Protein AF-A0A2T6DU95-F1 (afdb_monomer_lite)

Foldseek 3Di:
DDDDPPPPPVVVCPVPDDPQPPVVPPDDDDDDDDPDDQALSNCVRVLNLVVSLVRLVVCLVVDDDPVSNLVSLLSNLSSLLSDPPQDPVSLVVSLVSLVVSCVVPVPDLSNLSSLLVNLVSQQPSDPDHNPVSSLVSLVVSCVVPLARPSNLLSVLVNLLCCLPPPPDDLVVNVVSLVVLVVCLVSNPDLVSNLSSLQSSLVSQCPRPPRGDLVSNLVSLVVSVVSPDPDPVVNLVSLCVSLVSCVVVLVLVRNLVSLVVSCVSPVPDLCNQVSVVSNVVSPDDDDRDPPNVVVDDPPPPDPDPDPPDDDDPDDPDDDDDDDDD

Secondary structure (DSSP, 8-state):
-PPPTTSSTTTSSTT-S----GGGG--------S-PPPPHHHHHHTT-HHHHHHHHHHHHHH---HHHHHHHHHHHHHHHHH-SS--HHHHHHHHHHHHHHHHH-TTSHHHHHHHHHHHHIIIIISSS--HHHHHHHHHHHHHH-TTSHHHHHHHHHHHHHHHH-TT--HHHHHHHHHHHHTTTTT--SHHHHHHHHHHHHHHHHTSTTT--HHHHHHHHHHHHHH---SHHHHHHHHHHHHHHHHHTT-HHHHHHHHHHHHHH-TT-TTHHHHHHHHHHTT---PPPTTGGGS-------PPPPP-PPPPPPPPPPPPPPPP-

Sequence (324 aa):
MTPSRNGLHALLLALQIVHVPILALAQNPAATPAPATPSGWDFASRILADEAIRDFQARARVEKDPAVLRELRLGEAVALINSQPKSEEKLDEAARKFDALIADNGKDDIAIAARYYKARIAQRHRYTPDEKEAARLYKELFADHPDHLFAQLGMVKYTMMRIHEPGIPAADRAARLAEAEELLPKITNRLPRRDLHAELGFAWLHASMGGNREKALAHFVEQNKLGIQRYSARADSLLRIANLAKELGKNDIAIAFYSRFIKEYPRDARNYTAVVLARECGAVIEAPVDAAGAGTPSTATPAAVPVQAPAPAIPPSPAAPSQP

Radius of gyration: 25.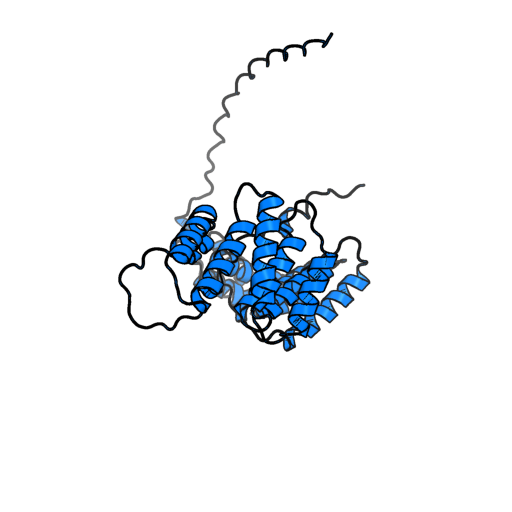18 Å; chains: 1; bounding box: 56×66×70 Å

Structure (mmCIF, N/CA/C/O backbone):
data_AF-A0A2T6DU95-F1
#
_entry.id   AF-A0A2T6DU95-F1
#
loop_
_atom_site.group_PDB
_atom_site.id
_atom_site.type_symbol
_atom_site.label_atom_id
_atom_site.label_alt_id
_atom_site.label_comp_id
_atom_site.label_asym_id
_atom_site.label_entity_id
_atom_site.label_seq_id
_atom_site.pdbx_PDB_ins_code
_atom_site.Cartn_x
_atom_site.Cartn_y
_atom_site.Cartn_z
_atom_site.occupancy
_atom_site.B_iso_or_equiv
_atom_site.auth_seq_id
_atom_site.auth_comp_id
_atom_site.auth_asym_id
_atom_site.auth_atom_id
_atom_site.pdbx_PDB_model_num
ATOM 1 N N . MET A 1 1 ? -22.790 29.674 1.548 1.00 31.48 1 MET A N 1
ATOM 2 C CA . MET A 1 1 ? -21.725 29.192 2.453 1.00 31.48 1 MET A CA 1
ATOM 3 C C . MET A 1 1 ? -20.946 28.105 1.734 1.00 31.48 1 MET A C 1
ATOM 5 O O . MET A 1 1 ? -21.442 27.000 1.572 1.00 31.48 1 MET A O 1
ATOM 9 N N . THR A 1 2 ? -19.786 28.459 1.193 1.00 23.30 2 THR A N 1
ATOM 10 C CA . THR A 1 2 ? -18.884 27.581 0.438 1.00 23.30 2 THR A CA 1
ATOM 11 C C . THR A 1 2 ? -18.015 26.770 1.407 1.00 23.30 2 THR A C 1
ATOM 13 O O . THR A 1 2 ? -17.387 27.373 2.279 1.00 23.30 2 THR A O 1
ATOM 16 N N . PRO A 1 3 ? -17.943 25.431 1.298 1.00 24.69 3 PRO A N 1
ATOM 17 C CA . PRO A 1 3 ? -17.034 24.653 2.124 1.00 24.69 3 PRO A CA 1
ATOM 18 C C . PRO A 1 3 ? -15.588 24.800 1.632 1.00 24.69 3 PRO A C 1
ATOM 20 O O . PRO A 1 3 ? -15.295 24.742 0.437 1.00 24.69 3 PRO A O 1
ATOM 23 N N . SER A 1 4 ? -14.695 25.016 2.598 1.00 22.83 4 SER A N 1
ATOM 24 C CA . SER A 1 4 ? -13.252 25.200 2.442 1.00 22.83 4 SER A CA 1
ATOM 25 C C . SER A 1 4 ? -12.568 23.985 1.803 1.00 22.83 4 SER A C 1
ATOM 27 O O . SER A 1 4 ? -12.783 22.837 2.190 1.00 22.83 4 SER A O 1
ATOM 29 N N . ARG A 1 5 ? -11.691 24.270 0.836 1.00 26.11 5 ARG A N 1
ATOM 30 C CA . ARG A 1 5 ? -11.001 23.335 -0.068 1.00 26.11 5 ARG A CA 1
ATOM 31 C C . ARG A 1 5 ? -9.754 22.668 0.553 1.00 26.11 5 ARG A C 1
ATOM 33 O O . ARG A 1 5 ? -9.031 21.967 -0.145 1.00 26.11 5 ARG A O 1
ATOM 40 N N . ASN A 1 6 ? -9.517 22.836 1.859 1.00 25.78 6 ASN A N 1
ATOM 41 C CA . ASN A 1 6 ? -8.231 22.506 2.501 1.00 25.78 6 ASN A CA 1
ATOM 42 C C . ASN A 1 6 ? -8.207 21.213 3.348 1.00 25.78 6 ASN A C 1
ATOM 44 O O . ASN A 1 6 ? -7.185 20.908 3.953 1.00 25.78 6 ASN A O 1
ATOM 48 N N . GLY A 1 7 ? -9.279 20.411 3.367 1.00 23.59 7 GLY A N 1
ATOM 49 C CA . GLY A 1 7 ? -9.331 19.151 4.138 1.00 23.59 7 GLY A CA 1
ATOM 50 C C . GLY A 1 7 ? -8.904 17.876 3.389 1.00 23.59 7 GLY A C 1
ATOM 51 O O . GLY A 1 7 ? -8.610 16.868 4.022 1.00 23.59 7 GLY A O 1
ATOM 52 N N . LEU A 1 8 ? -8.849 17.899 2.051 1.00 25.64 8 LEU A N 1
ATOM 53 C CA . LEU A 1 8 ? -8.646 16.698 1.217 1.00 25.64 8 LEU A CA 1
ATOM 54 C C . LEU A 1 8 ? -7.199 16.482 0.743 1.00 25.64 8 LEU A C 1
ATOM 56 O O . LEU A 1 8 ? -6.849 15.379 0.334 1.00 25.64 8 LEU A O 1
ATOM 60 N N . HIS A 1 9 ? -6.329 17.489 0.859 1.00 25.08 9 HIS A N 1
ATOM 61 C CA . HIS A 1 9 ? -4.917 17.361 0.475 1.00 25.08 9 HIS A CA 1
ATOM 62 C C . HIS A 1 9 ? -4.037 16.715 1.561 1.00 25.08 9 HIS A C 1
ATOM 64 O O . HIS A 1 9 ? -3.012 16.120 1.238 1.00 25.08 9 HIS A O 1
ATOM 70 N N . ALA A 1 10 ? -4.445 16.759 2.835 1.00 24.73 10 ALA A N 1
ATOM 71 C CA . ALA A 1 10 ? -3.655 16.202 3.938 1.00 24.73 10 ALA A CA 1
ATOM 72 C C . ALA A 1 10 ? -3.821 14.678 4.110 1.00 24.73 10 ALA A C 1
ATOM 74 O O . ALA A 1 10 ? -2.917 14.014 4.613 1.00 24.73 10 ALA A O 1
ATOM 75 N N . LEU A 1 11 ? -4.934 14.099 3.644 1.00 26.64 11 LEU A N 1
ATOM 76 C CA . LEU A 1 11 ? -5.181 12.654 3.743 1.00 26.64 11 LEU A CA 1
ATOM 77 C C . LEU A 1 11 ? -4.540 11.857 2.591 1.00 26.64 11 LEU A C 1
ATOM 79 O O . LEU A 1 11 ? -4.244 10.676 2.751 1.00 26.64 11 LEU A O 1
ATOM 83 N N . LEU A 1 12 ? -4.246 12.507 1.457 1.00 28.47 12 LEU A N 1
ATOM 84 C CA . LEU A 1 12 ? -3.615 11.868 0.296 1.00 28.47 12 LEU A CA 1
ATOM 85 C C . LEU A 1 12 ? -2.088 11.731 0.405 1.00 28.47 12 LEU A C 1
ATOM 87 O O . LEU A 1 12 ? -1.508 10.961 -0.359 1.00 28.47 12 LEU A O 1
ATOM 91 N N . LEU A 1 13 ? -1.432 12.428 1.343 1.00 26.22 13 LEU A N 1
ATOM 92 C CA . LEU A 1 13 ? 0.021 12.337 1.565 1.00 26.22 13 LEU A CA 1
ATOM 93 C C . LEU A 1 13 ? 0.438 11.177 2.490 1.00 26.22 13 LEU A C 1
ATOM 95 O O . LEU A 1 13 ? 1.583 10.728 2.435 1.00 26.22 13 LEU A O 1
ATOM 99 N N . ALA A 1 14 ? -0.476 10.631 3.298 1.00 26.75 14 ALA A N 1
ATOM 100 C CA . ALA A 1 14 ? -0.144 9.631 4.320 1.00 26.75 14 ALA A CA 1
ATOM 101 C C . ALA A 1 14 ? 0.145 8.213 3.772 1.00 26.75 14 ALA A C 1
ATOM 103 O O . ALA A 1 14 ? 0.633 7.358 4.510 1.00 26.75 14 ALA A O 1
ATOM 104 N N . LEU A 1 15 ? -0.067 7.970 2.472 1.00 32.75 15 LEU A N 1
ATOM 105 C CA . LEU A 1 15 ? 0.243 6.698 1.798 1.00 32.75 15 LEU A CA 1
ATOM 106 C C . LEU A 1 15 ? 1.388 6.804 0.769 1.00 32.75 15 LEU A C 1
ATOM 108 O O . LEU A 1 15 ? 1.560 5.927 -0.083 1.00 32.75 15 LEU A O 1
ATOM 112 N N . GLN A 1 16 ? 2.161 7.898 0.797 1.00 45.81 16 GLN A N 1
ATOM 113 C CA . GLN A 1 16 ? 2.979 8.293 -0.356 1.00 45.81 16 GLN A CA 1
ATOM 114 C C . GLN A 1 16 ? 4.466 7.967 -0.322 1.00 45.81 16 GLN A C 1
ATOM 116 O O . GLN A 1 16 ? 5.110 8.122 -1.361 1.00 45.81 16 GLN A O 1
ATOM 121 N N . ILE A 1 17 ? 5.031 7.493 0.783 1.00 39.28 17 ILE A N 1
ATOM 122 C CA . ILE A 1 17 ? 6.490 7.401 0.892 1.00 39.28 17 ILE A CA 1
ATOM 123 C C . ILE A 1 17 ? 6.869 5.990 1.312 1.00 39.28 17 ILE A C 1
ATOM 125 O O . ILE A 1 17 ? 6.386 5.500 2.326 1.00 39.28 17 ILE A O 1
ATOM 129 N N . VAL A 1 18 ? 7.768 5.393 0.529 1.00 40.44 18 VAL A N 1
ATOM 130 C CA . VAL A 1 18 ? 8.410 4.073 0.637 1.00 40.44 18 VAL A CA 1
ATOM 131 C C . VAL A 1 18 ? 7.605 2.891 0.081 1.00 40.44 18 VAL A C 1
ATOM 133 O O . VAL A 1 18 ? 7.026 2.091 0.808 1.00 40.44 18 VAL A O 1
ATOM 136 N N . HIS A 1 19 ? 7.656 2.723 -1.242 1.00 44.38 19 HIS A N 1
ATOM 137 C CA . HIS A 1 19 ? 7.850 1.373 -1.771 1.00 44.38 19 HIS A CA 1
ATOM 138 C C . HIS A 1 19 ? 9.347 1.076 -1.618 1.00 44.38 19 HIS A C 1
ATOM 140 O O . HIS A 1 19 ? 10.136 1.493 -2.459 1.00 44.38 19 HIS A O 1
ATOM 146 N N . VAL A 1 20 ? 9.746 0.422 -0.521 1.00 42.19 20 VAL A N 1
ATOM 147 C CA . VAL A 1 20 ? 11.034 -0.293 -0.506 1.00 42.19 20 VAL A CA 1
ATOM 148 C C . VAL A 1 20 ? 10.952 -1.281 -1.675 1.00 42.19 20 VAL A C 1
ATOM 150 O O . VAL A 1 20 ? 9.877 -1.861 -1.853 1.00 42.19 20 VAL A O 1
ATOM 153 N N . PRO A 1 21 ? 11.997 -1.473 -2.494 1.00 43.41 21 PRO A N 1
ATOM 154 C CA . PRO A 1 21 ? 11.996 -2.533 -3.494 1.00 43.41 21 PRO A CA 1
ATOM 155 C C . PRO A 1 21 ? 11.710 -3.873 -2.804 1.00 43.41 21 PRO A C 1
ATOM 157 O O . PRO A 1 21 ? 12.522 -4.394 -2.046 1.00 43.41 21 PRO A O 1
ATOM 160 N N . ILE A 1 22 ? 10.503 -4.402 -3.026 1.00 50.00 22 ILE A N 1
ATOM 161 C CA . ILE A 1 22 ? 9.987 -5.600 -2.345 1.00 50.00 22 ILE A CA 1
ATOM 162 C C . ILE A 1 22 ? 10.792 -6.855 -2.738 1.00 50.00 22 ILE A C 1
ATOM 164 O O . ILE A 1 22 ? 10.794 -7.833 -1.995 1.00 50.00 22 ILE A O 1
ATOM 168 N N . LEU A 1 23 ? 11.559 -6.795 -3.834 1.00 46.25 23 LEU A N 1
ATOM 169 C CA . LEU A 1 23 ? 12.485 -7.853 -4.252 1.00 46.25 23 LEU A CA 1
ATOM 170 C C . LEU A 1 23 ? 13.538 -8.214 -3.185 1.00 46.25 23 LEU A C 1
ATOM 172 O O . LEU A 1 23 ? 13.981 -9.356 -3.149 1.00 46.25 23 LEU A O 1
ATOM 176 N N . ALA A 1 24 ? 13.886 -7.306 -2.266 1.00 44.50 24 ALA A N 1
ATOM 177 C CA . ALA A 1 24 ? 14.900 -7.574 -1.241 1.00 44.50 24 ALA A CA 1
ATOM 178 C C . ALA A 1 24 ? 14.435 -8.504 -0.092 1.00 44.50 24 ALA A C 1
ATOM 180 O O . ALA A 1 24 ? 15.252 -8.914 0.727 1.00 44.50 24 ALA A O 1
ATOM 181 N N . LEU A 1 25 ? 13.141 -8.844 0.012 1.00 45.12 25 LEU A N 1
ATOM 182 C CA . LEU A 1 25 ? 12.577 -9.545 1.183 1.00 45.12 25 LEU A CA 1
ATOM 183 C C . LEU A 1 25 ? 12.370 -11.062 1.012 1.00 45.12 25 LEU A C 1
ATOM 185 O O . LEU A 1 25 ? 11.775 -11.688 1.886 1.00 45.12 25 LEU A O 1
ATOM 189 N N . ALA A 1 26 ? 12.863 -11.671 -0.070 1.00 46.47 26 ALA A N 1
ATOM 190 C CA . ALA A 1 26 ? 12.690 -13.105 -0.338 1.00 46.47 26 ALA A CA 1
ATOM 191 C C . ALA A 1 26 ? 13.876 -14.005 0.091 1.00 46.47 26 ALA A C 1
ATOM 193 O O . ALA A 1 26 ? 13.906 -15.177 -0.276 1.00 46.47 26 ALA A O 1
ATOM 194 N N . GLN A 1 27 ? 14.858 -13.502 0.853 1.00 44.66 27 GLN A N 1
ATOM 195 C CA . GLN A 1 27 ? 16.069 -14.267 1.193 1.00 44.66 27 GLN A CA 1
ATOM 196 C C . GLN A 1 27 ? 16.045 -14.899 2.602 1.00 44.66 27 GLN A C 1
ATOM 198 O O . GLN A 1 27 ? 15.625 -14.294 3.587 1.00 44.66 27 GLN A O 1
ATOM 203 N N . ASN A 1 28 ? 16.497 -16.155 2.649 1.00 38.97 28 ASN A N 1
ATOM 204 C CA . ASN A 1 28 ? 16.532 -17.101 3.770 1.00 38.97 28 ASN A CA 1
ATOM 205 C C . ASN A 1 28 ? 17.498 -16.639 4.895 1.00 38.97 28 ASN A C 1
ATOM 207 O O . ASN A 1 28 ? 18.597 -16.185 4.573 1.00 38.97 28 ASN A O 1
ATOM 211 N N . PRO A 1 29 ? 17.177 -16.773 6.201 1.00 50.62 29 PRO A N 1
ATOM 212 C CA . PRO A 1 29 ? 18.045 -16.295 7.274 1.00 50.62 29 PRO A CA 1
ATOM 213 C C . PRO A 1 29 ? 19.053 -17.374 7.701 1.00 50.62 29 PRO A C 1
ATOM 215 O O . PRO A 1 29 ? 18.770 -18.178 8.587 1.00 50.62 29 PRO A O 1
ATOM 218 N N . ALA A 1 30 ? 20.251 -17.391 7.112 1.00 45.81 30 ALA A N 1
ATOM 219 C CA . ALA A 1 30 ? 21.389 -18.110 7.688 1.00 45.81 30 ALA A CA 1
ATOM 220 C C . ALA A 1 30 ? 22.727 -17.445 7.318 1.00 45.81 30 ALA A C 1
ATOM 222 O O . ALA A 1 30 ? 22.989 -17.193 6.147 1.00 45.81 30 ALA A O 1
ATOM 223 N N . ALA A 1 31 ? 23.564 -17.242 8.345 1.00 45.31 31 ALA A N 1
ATOM 224 C CA . ALA A 1 31 ? 24.887 -16.601 8.374 1.00 45.31 31 ALA A CA 1
ATOM 225 C C . ALA A 1 31 ? 24.896 -15.062 8.295 1.00 45.31 31 ALA A C 1
ATOM 227 O O . ALA A 1 31 ? 24.404 -14.473 7.342 1.00 45.31 31 ALA A O 1
ATOM 228 N N . THR A 1 32 ? 25.500 -14.412 9.301 1.00 47.41 32 THR A N 1
ATOM 229 C CA . THR A 1 32 ? 25.814 -12.975 9.287 1.00 47.41 32 THR A CA 1
ATOM 230 C C . THR A 1 32 ? 26.949 -12.744 8.285 1.00 47.41 32 THR A C 1
ATOM 232 O O . THR A 1 32 ? 28.085 -13.127 8.579 1.00 47.41 32 THR A O 1
ATOM 235 N N . PRO A 1 33 ? 26.687 -12.165 7.103 1.00 53.56 33 PRO A N 1
ATOM 236 C CA . PRO A 1 33 ? 27.728 -11.919 6.118 1.00 53.56 33 PRO A CA 1
ATOM 237 C C . PRO A 1 33 ? 28.610 -10.755 6.590 1.00 53.56 33 PRO A C 1
ATOM 239 O O . PRO A 1 33 ? 28.166 -9.897 7.359 1.00 53.56 33 PRO A O 1
ATOM 242 N N . ALA A 1 34 ? 29.848 -10.687 6.092 1.00 52.91 34 ALA A N 1
ATOM 243 C CA . ALA A 1 34 ? 30.623 -9.443 6.100 1.00 52.91 34 ALA A CA 1
ATOM 244 C C . ALA A 1 34 ? 29.752 -8.290 5.554 1.00 52.91 34 ALA A C 1
ATOM 246 O O . ALA A 1 34 ? 28.873 -8.572 4.735 1.00 52.91 34 ALA A O 1
ATOM 247 N N . PRO A 1 35 ? 29.947 -7.022 5.976 1.00 52.50 35 PRO A N 1
ATOM 248 C CA . PRO A 1 35 ? 29.102 -5.924 5.515 1.00 52.50 35 PRO A CA 1
ATOM 249 C C . PRO A 1 35 ? 29.152 -5.866 3.989 1.00 52.50 35 PRO A C 1
ATOM 251 O O . PRO A 1 35 ? 30.160 -5.471 3.402 1.00 52.50 35 PRO A O 1
ATOM 254 N N . ALA A 1 36 ? 28.075 -6.329 3.356 1.00 71.88 36 ALA A N 1
ATOM 255 C CA . ALA A 1 36 ? 27.961 -6.345 1.915 1.00 71.88 36 ALA A CA 1
ATOM 256 C C . ALA A 1 36 ? 28.035 -4.898 1.429 1.00 71.88 36 ALA A C 1
ATOM 258 O O . ALA A 1 36 ? 27.425 -4.000 2.020 1.00 71.88 36 ALA A O 1
ATOM 259 N N . THR A 1 37 ? 28.808 -4.662 0.370 1.00 77.69 37 THR A N 1
ATOM 260 C CA . THR A 1 37 ? 28.777 -3.375 -0.320 1.00 77.69 37 THR A CA 1
ATOM 261 C C . THR A 1 37 ? 27.320 -3.060 -0.677 1.00 77.69 37 THR A C 1
ATOM 263 O O . THR A 1 37 ? 26.647 -3.946 -1.211 1.00 77.69 37 THR A O 1
ATOM 266 N N . PRO A 1 38 ? 26.812 -1.850 -0.369 1.00 85.19 38 PRO A N 1
ATOM 267 C CA . PRO A 1 38 ? 25.435 -1.494 -0.683 1.00 85.19 38 PRO A CA 1
ATOM 268 C C . PRO A 1 38 ? 25.144 -1.707 -2.168 1.00 85.19 38 PRO A C 1
ATOM 270 O O . PRO A 1 38 ? 25.898 -1.245 -3.021 1.00 85.19 38 PRO A O 1
ATOM 273 N N . SER A 1 39 ? 24.053 -2.401 -2.465 1.00 91.88 39 SER A N 1
ATOM 274 C CA . SER A 1 39 ? 23.574 -2.639 -3.824 1.00 91.88 39 SER A CA 1
ATOM 275 C C . SER A 1 39 ? 22.707 -1.481 -4.335 1.00 91.88 39 SER A C 1
ATOM 277 O O . SER A 1 39 ? 22.175 -0.686 -3.556 1.00 91.88 39 SER A O 1
ATOM 279 N N . GLY A 1 40 ? 22.465 -1.419 -5.647 1.00 91.44 40 GLY A N 1
ATOM 280 C CA . GLY A 1 40 ? 21.496 -0.499 -6.252 1.00 91.44 40 GLY A CA 1
ATOM 281 C C . GLY A 1 40 ? 20.107 -0.571 -5.607 1.00 91.44 40 GLY A C 1
ATOM 282 O O . GLY A 1 40 ? 19.450 0.456 -5.428 1.00 91.44 40 GLY A O 1
ATOM 283 N N . TRP A 1 41 ? 19.679 -1.756 -5.160 1.00 93.75 41 TRP A N 1
ATOM 284 C CA . TRP A 1 41 ? 18.428 -1.922 -4.418 1.00 93.75 41 TRP A CA 1
ATOM 285 C C . TRP A 1 41 ? 18.483 -1.320 -3.008 1.00 93.75 41 TRP A C 1
ATOM 287 O O . TRP A 1 41 ? 17.493 -0.732 -2.563 1.00 93.75 41 TRP A O 1
ATOM 297 N N . ASP A 1 42 ? 19.633 -1.380 -2.331 1.00 93.56 42 ASP A N 1
ATOM 298 C CA . ASP A 1 42 ? 19.830 -0.705 -1.044 1.00 93.56 42 ASP A CA 1
ATOM 299 C C . ASP A 1 42 ? 19.731 0.812 -1.204 1.00 93.56 42 ASP A C 1
ATOM 301 O O . ASP A 1 42 ? 19.024 1.466 -0.432 1.00 93.56 42 ASP A O 1
ATOM 305 N N . PHE A 1 43 ? 20.358 1.375 -2.239 1.00 94.25 43 PHE A N 1
ATOM 306 C CA . PHE A 1 43 ? 20.230 2.798 -2.560 1.00 94.25 43 PHE A CA 1
ATOM 307 C C . PHE A 1 43 ? 18.781 3.178 -2.889 1.00 94.25 43 PHE A C 1
ATOM 309 O O . PHE A 1 43 ? 18.235 4.115 -2.297 1.00 94.25 43 PHE A O 1
ATOM 316 N N . ALA A 1 44 ? 18.107 2.401 -3.741 1.00 92.38 44 ALA A N 1
ATOM 317 C CA . ALA A 1 44 ? 16.708 2.634 -4.093 1.00 92.38 44 ALA A CA 1
ATOM 318 C C . ALA A 1 44 ? 15.786 2.597 -2.859 1.00 92.38 44 ALA A C 1
ATOM 320 O O . ALA A 1 44 ? 14.902 3.444 -2.720 1.00 92.38 44 ALA A O 1
ATOM 321 N N . SER A 1 45 ? 16.021 1.675 -1.917 1.00 89.94 45 SER A N 1
ATOM 322 C CA . SER A 1 45 ? 15.243 1.574 -0.671 1.00 89.94 45 SER A CA 1
ATOM 323 C C . SER A 1 45 ? 15.351 2.808 0.229 1.00 89.94 45 SER A C 1
ATOM 325 O O . SER A 1 45 ? 14.422 3.111 0.981 1.00 89.94 45 SER A O 1
ATOM 327 N N . ARG A 1 46 ? 16.469 3.535 0.123 1.00 91.44 46 ARG A N 1
ATOM 328 C CA . ARG A 1 46 ? 16.782 4.753 0.881 1.00 91.44 46 ARG A CA 1
ATOM 329 C C . ARG A 1 46 ? 16.434 6.031 0.121 1.00 91.44 46 ARG A C 1
ATOM 331 O O . ARG A 1 46 ? 16.750 7.113 0.601 1.00 91.44 46 ARG A O 1
ATOM 338 N N . ILE A 1 47 ? 15.754 5.918 -1.026 1.00 92.00 47 ILE A N 1
ATOM 339 C CA . ILE A 1 47 ? 15.369 7.054 -1.880 1.00 92.00 47 ILE A CA 1
ATOM 340 C C . ILE A 1 47 ? 16.615 7.771 -2.455 1.00 92.00 47 ILE A C 1
ATOM 342 O O . ILE A 1 47 ? 16.597 8.964 -2.738 1.00 92.00 47 ILE A O 1
ATOM 346 N N . LEU A 1 48 ? 17.708 7.028 -2.658 1.00 94.69 48 LEU A N 1
ATOM 347 C CA . LEU A 1 48 ? 18.949 7.498 -3.281 1.00 94.69 48 LEU A CA 1
ATOM 348 C C . LEU A 1 48 ? 18.958 7.079 -4.757 1.00 94.69 48 LEU A C 1
ATOM 350 O O . LEU A 1 48 ? 19.620 6.122 -5.157 1.00 94.69 48 LEU A O 1
ATOM 354 N N . ALA A 1 49 ? 18.097 7.724 -5.548 1.00 95.62 49 ALA A N 1
ATOM 355 C CA . ALA A 1 49 ? 17.800 7.299 -6.916 1.00 95.62 49 ALA A CA 1
ATOM 356 C C . ALA A 1 49 ? 19.013 7.406 -7.853 1.00 95.62 49 ALA A C 1
ATOM 358 O O . ALA A 1 49 ? 19.238 6.500 -8.652 1.00 95.62 49 ALA A O 1
ATOM 359 N N . ASP A 1 50 ? 19.813 8.466 -7.740 1.00 96.81 50 ASP A N 1
ATOM 360 C CA . ASP A 1 50 ? 20.961 8.677 -8.626 1.00 96.81 50 ASP A CA 1
ATOM 361 C C . ASP A 1 50 ? 22.095 7.690 -8.314 1.00 96.81 50 ASP A C 1
ATOM 363 O O . ASP A 1 50 ? 22.726 7.159 -9.227 1.00 96.81 50 ASP A O 1
ATOM 367 N N . GLU A 1 51 ? 22.328 7.387 -7.034 1.00 97.31 51 GLU A N 1
ATOM 368 C CA . GLU A 1 51 ? 23.240 6.329 -6.587 1.00 97.31 51 GLU A CA 1
ATOM 369 C C . GLU A 1 51 ? 22.795 4.965 -7.115 1.00 97.31 51 GLU A C 1
ATOM 371 O O . GLU A 1 51 ? 23.616 4.218 -7.646 1.00 97.31 51 GLU A O 1
ATOM 376 N N . ALA A 1 52 ? 21.496 4.664 -7.020 1.00 96.44 52 ALA A N 1
ATOM 377 C CA . ALA A 1 52 ? 20.933 3.420 -7.525 1.00 96.44 52 ALA A CA 1
ATOM 378 C C . ALA A 1 52 ? 21.129 3.285 -9.043 1.00 96.44 52 ALA A C 1
ATOM 380 O O . ALA A 1 52 ? 21.612 2.253 -9.502 1.00 96.44 52 ALA A O 1
ATOM 381 N N . ILE A 1 53 ? 20.819 4.333 -9.821 1.00 97.81 53 ILE A N 1
ATOM 382 C CA . ILE A 1 53 ? 21.027 4.350 -11.280 1.00 97.81 53 ILE A CA 1
ATOM 383 C C . ILE A 1 53 ? 22.501 4.091 -11.609 1.00 97.81 53 ILE A C 1
ATOM 385 O O . ILE A 1 53 ? 22.795 3.224 -12.433 1.00 97.81 53 ILE A O 1
ATOM 389 N N . ARG A 1 54 ? 23.429 4.800 -10.948 1.00 98.12 54 ARG A N 1
ATOM 390 C CA . ARG A 1 54 ? 24.872 4.619 -11.171 1.00 98.12 54 ARG A CA 1
ATOM 391 C C . ARG A 1 54 ? 25.323 3.190 -10.870 1.00 98.12 54 ARG A C 1
ATOM 393 O O . ARG A 1 54 ? 26.071 2.633 -11.673 1.00 98.12 54 ARG A O 1
ATOM 400 N N . ASP A 1 55 ? 24.867 2.593 -9.767 1.00 97.50 55 ASP A N 1
ATOM 401 C CA . ASP A 1 55 ? 25.209 1.208 -9.409 1.00 97.50 55 ASP A CA 1
ATOM 402 C C . ASP A 1 55 ? 24.685 0.205 -10.444 1.00 97.50 55 ASP A C 1
ATOM 404 O O . ASP A 1 55 ? 25.461 -0.586 -10.988 1.00 97.50 55 ASP A O 1
ATOM 408 N N . PHE A 1 56 ? 23.393 0.280 -10.788 1.00 97.75 56 PHE A N 1
ATOM 409 C CA . PHE A 1 56 ? 22.786 -0.626 -11.766 1.00 97.75 56 PHE A CA 1
ATOM 410 C C . PHE A 1 56 ? 23.489 -0.545 -13.125 1.00 97.75 56 PHE A C 1
ATOM 412 O O . PHE A 1 56 ? 23.820 -1.576 -13.713 1.00 97.75 56 PHE A O 1
ATOM 419 N N . GLN A 1 57 ? 23.787 0.669 -13.598 1.00 98.06 57 GLN A N 1
ATOM 420 C CA . GLN A 1 57 ? 24.506 0.883 -14.853 1.00 98.06 57 GLN A CA 1
ATOM 421 C C . GLN A 1 57 ? 25.947 0.369 -14.802 1.00 98.06 57 GLN A C 1
ATOM 423 O O . GLN A 1 57 ? 26.412 -0.235 -15.769 1.00 98.06 57 GLN A O 1
ATOM 428 N N . ALA A 1 58 ? 26.670 0.598 -13.702 1.00 97.62 58 ALA A N 1
ATOM 429 C CA . ALA A 1 58 ? 28.044 0.128 -13.549 1.00 97.62 58 ALA A CA 1
ATOM 430 C C . ALA A 1 58 ? 28.114 -1.405 -13.567 1.00 97.62 58 ALA A C 1
ATOM 432 O O . ALA A 1 58 ? 28.912 -1.976 -14.314 1.00 97.62 58 ALA A O 1
ATOM 433 N N . ARG A 1 59 ? 27.229 -2.074 -12.820 1.00 97.12 59 ARG A N 1
ATOM 434 C CA . ARG A 1 59 ? 27.141 -3.540 -12.786 1.00 97.12 59 ARG A CA 1
ATOM 435 C C . ARG A 1 59 ? 26.727 -4.119 -14.137 1.00 97.12 59 ARG A C 1
ATOM 437 O O . ARG A 1 59 ? 27.344 -5.074 -14.598 1.00 97.12 59 ARG A O 1
ATOM 444 N N . ALA A 1 60 ? 25.771 -3.497 -14.827 1.00 97.25 60 ALA A N 1
ATOM 445 C CA . ALA A 1 60 ? 25.302 -3.972 -16.129 1.00 97.25 60 ALA A CA 1
ATOM 446 C C . ALA A 1 60 ? 26.385 -3.947 -17.227 1.00 97.25 60 ALA A C 1
ATOM 448 O O . ALA A 1 60 ? 26.280 -4.687 -18.201 1.00 97.25 60 ALA A O 1
ATOM 449 N N . ARG A 1 61 ? 27.438 -3.125 -17.092 1.00 97.94 61 ARG A N 1
ATOM 450 C CA . ARG A 1 61 ? 28.564 -3.089 -18.051 1.00 97.94 61 ARG A CA 1
ATOM 451 C C . ARG A 1 61 ? 29.461 -4.323 -17.965 1.00 97.94 61 ARG A C 1
ATOM 453 O O . ARG A 1 61 ? 30.049 -4.724 -18.972 1.00 97.94 61 ARG A O 1
ATOM 460 N N . VAL A 1 62 ? 29.599 -4.893 -16.771 1.00 97.75 62 VAL A N 1
ATOM 461 C CA . VAL A 1 62 ? 30.501 -6.024 -16.510 1.00 97.75 62 VAL A CA 1
ATOM 462 C C . VAL A 1 62 ? 29.761 -7.355 -16.432 1.00 97.75 62 VAL A C 1
ATOM 464 O O . VAL A 1 62 ? 30.352 -8.382 -16.757 1.00 97.75 62 VAL A O 1
ATOM 467 N N . GLU A 1 63 ? 28.475 -7.332 -16.081 1.00 97.19 63 GLU A N 1
ATOM 468 C CA . GLU A 1 63 ? 27.624 -8.517 -16.001 1.00 97.19 63 GLU A CA 1
ATOM 469 C C . GLU A 1 63 ? 27.436 -9.188 -17.373 1.00 97.19 63 GLU A C 1
ATOM 471 O O . GLU A 1 63 ? 27.335 -8.522 -18.410 1.00 97.19 63 GLU A O 1
ATOM 476 N N . LYS A 1 64 ? 27.413 -10.524 -17.373 1.00 97.38 64 LYS A N 1
ATOM 477 C CA . LYS A 1 64 ? 27.244 -11.369 -18.564 1.00 97.38 64 LYS A CA 1
ATOM 478 C C . LYS A 1 64 ? 26.036 -12.288 -18.468 1.00 97.38 64 LYS A C 1
ATOM 480 O O . LYS A 1 64 ? 25.551 -12.707 -19.516 1.00 97.38 64 LYS A O 1
ATOM 485 N N . ASP A 1 65 ? 25.542 -12.574 -17.265 1.00 95.81 65 ASP A N 1
ATOM 486 C CA . ASP A 1 65 ? 24.331 -13.365 -17.082 1.00 95.81 65 ASP A CA 1
ATOM 487 C C . ASP A 1 65 ? 23.094 -12.574 -17.566 1.00 95.81 65 ASP A C 1
ATOM 489 O O . ASP A 1 65 ? 22.783 -11.510 -17.012 1.00 95.81 65 ASP A O 1
ATOM 493 N N . PRO A 1 66 ? 22.355 -13.068 -18.582 1.00 95.06 66 PRO A N 1
ATOM 494 C CA . PRO A 1 66 ? 21.144 -12.417 -19.071 1.00 95.06 66 PRO A CA 1
ATOM 495 C C . PRO A 1 66 ? 20.073 -12.205 -17.995 1.00 95.06 66 PRO A C 1
ATOM 497 O O . PRO A 1 66 ? 19.384 -11.184 -18.026 1.00 95.06 66 PRO A O 1
ATOM 500 N N . ALA A 1 67 ? 19.929 -13.128 -17.039 1.00 92.69 67 ALA A N 1
ATOM 501 C CA . ALA A 1 67 ? 18.932 -13.015 -15.977 1.00 92.69 67 ALA A CA 1
ATOM 502 C C . ALA A 1 67 ? 19.266 -11.853 -15.029 1.00 92.69 67 ALA A C 1
ATOM 504 O O . ALA A 1 67 ? 18.405 -11.020 -14.737 1.00 92.69 67 ALA A O 1
ATOM 505 N N . VAL A 1 68 ? 20.537 -11.732 -14.634 1.00 94.06 68 VAL A N 1
ATOM 506 C CA . VAL A 1 68 ? 21.008 -10.621 -13.794 1.00 94.06 68 VAL A CA 1
ATOM 507 C C . VAL A 1 68 ? 20.919 -9.298 -14.555 1.00 94.06 68 VAL A C 1
ATOM 509 O O . VAL A 1 68 ? 20.455 -8.300 -14.009 1.00 94.06 68 VAL A O 1
ATOM 512 N N . LEU A 1 69 ? 21.268 -9.268 -15.846 1.00 96.50 69 LEU A N 1
ATOM 513 C CA . LEU A 1 69 ? 21.112 -8.069 -16.678 1.00 96.50 69 LEU A CA 1
ATOM 514 C C . LEU A 1 69 ? 19.656 -7.586 -16.750 1.00 96.50 69 LEU A C 1
ATOM 516 O O . LEU A 1 69 ? 19.417 -6.376 -16.725 1.00 96.50 69 LEU A O 1
ATOM 520 N N . ARG A 1 70 ? 18.680 -8.500 -16.826 1.00 96.62 70 ARG A N 1
ATOM 521 C CA . ARG A 1 70 ? 17.249 -8.151 -16.775 1.00 96.62 70 ARG A CA 1
ATOM 522 C C . ARG A 1 70 ? 16.878 -7.520 -15.435 1.00 96.62 70 ARG A C 1
ATOM 524 O O . ARG A 1 70 ? 16.207 -6.488 -15.423 1.00 96.62 70 ARG A O 1
ATOM 531 N N . GLU A 1 71 ? 17.347 -8.084 -14.325 1.00 96.12 71 GLU A N 1
ATOM 532 C CA . GLU A 1 71 ? 17.102 -7.530 -12.989 1.00 96.12 71 GLU A CA 1
ATOM 533 C C . GLU A 1 71 ? 17.708 -6.125 -12.838 1.00 96.12 71 GLU A C 1
ATOM 535 O O . GLU A 1 71 ? 17.031 -5.200 -12.388 1.00 96.12 71 GLU A O 1
ATOM 540 N N . LEU A 1 72 ? 18.954 -5.929 -13.282 1.00 97.31 72 LEU A N 1
ATOM 541 C CA . LEU A 1 72 ? 19.629 -4.628 -13.241 1.00 97.31 72 LEU A CA 1
ATOM 542 C C . LEU A 1 72 ? 18.877 -3.574 -14.069 1.00 97.31 72 LEU A C 1
ATOM 544 O O . LEU A 1 72 ? 18.717 -2.440 -13.618 1.00 97.31 72 LEU A O 1
ATOM 548 N N . ARG A 1 73 ? 18.359 -3.943 -15.250 1.00 98.31 73 ARG A N 1
ATOM 549 C CA . ARG A 1 73 ? 17.526 -3.056 -16.087 1.00 98.31 73 ARG A CA 1
ATOM 550 C C . ARG A 1 73 ? 16.205 -2.693 -15.411 1.00 98.31 73 ARG A C 1
ATOM 552 O O . ARG A 1 73 ? 15.771 -1.546 -15.515 1.00 98.31 73 ARG A O 1
ATOM 559 N N . LEU A 1 74 ? 15.569 -3.643 -14.719 1.00 98.31 74 LEU A N 1
ATOM 560 C CA . LEU A 1 74 ? 14.372 -3.371 -13.920 1.00 98.31 74 LEU A CA 1
ATOM 561 C C . LEU A 1 74 ? 14.692 -2.376 -12.800 1.00 98.31 74 LEU A C 1
ATOM 563 O O . LEU A 1 74 ? 13.979 -1.385 -12.644 1.00 98.31 74 LEU A O 1
ATOM 567 N N . GLY A 1 75 ? 15.773 -2.616 -12.055 1.00 97.44 75 GLY A N 1
ATOM 568 C CA . GLY A 1 75 ? 16.240 -1.738 -10.983 1.00 97.44 75 GLY A CA 1
ATOM 569 C C . GLY A 1 75 ? 16.527 -0.319 -11.464 1.00 97.44 75 GLY A C 1
ATOM 570 O O . GLY A 1 75 ? 16.030 0.643 -10.875 1.00 97.44 75 GLY A O 1
ATOM 571 N N . GLU A 1 76 ? 17.243 -0.180 -12.580 1.00 98.44 76 GLU A N 1
ATOM 572 C CA . GLU A 1 76 ? 17.522 1.110 -13.215 1.00 98.44 76 GLU A CA 1
ATOM 573 C C . GLU A 1 76 ? 16.227 1.852 -13.581 1.00 98.44 76 GLU A C 1
ATOM 575 O O . GLU A 1 76 ? 16.064 3.022 -13.234 1.00 98.44 76 GLU A O 1
ATOM 580 N N . ALA A 1 77 ? 15.271 1.177 -14.227 1.00 98.50 77 ALA A N 1
ATOM 581 C CA . ALA A 1 77 ? 13.994 1.778 -14.611 1.00 98.50 77 ALA A CA 1
ATOM 582 C C . ALA A 1 77 ? 13.155 2.212 -13.393 1.00 98.50 77 ALA A C 1
ATOM 584 O O . ALA A 1 77 ? 12.553 3.289 -13.395 1.00 98.50 77 ALA A O 1
ATOM 585 N N . VAL A 1 78 ? 13.150 1.417 -12.318 1.00 98.00 78 VAL A N 1
ATOM 586 C CA . VAL A 1 78 ? 12.499 1.781 -11.048 1.00 98.00 78 VAL A CA 1
ATOM 587 C C . VAL A 1 78 ? 13.197 2.971 -10.382 1.00 98.00 78 VAL A C 1
ATOM 589 O O . VAL A 1 78 ? 12.529 3.831 -9.804 1.00 98.00 78 VAL A O 1
ATOM 592 N N . ALA A 1 79 ? 14.522 3.069 -10.456 1.00 97.56 79 ALA A N 1
ATOM 593 C CA . ALA A 1 79 ? 15.246 4.217 -9.926 1.00 97.56 79 ALA A CA 1
ATOM 594 C C . ALA A 1 79 ? 14.972 5.490 -10.752 1.00 97.56 79 ALA A C 1
ATOM 596 O O . ALA A 1 79 ? 14.710 6.546 -10.172 1.00 97.56 79 ALA A O 1
ATOM 597 N N . LEU A 1 80 ? 14.898 5.382 -12.085 1.00 98.00 80 LEU A N 1
ATOM 598 C CA . LEU A 1 80 ? 14.576 6.494 -12.990 1.00 98.00 80 LEU A CA 1
ATOM 599 C C . LEU A 1 80 ? 13.248 7.177 -12.640 1.00 98.00 80 LEU A C 1
ATOM 601 O O . LEU A 1 80 ? 13.222 8.402 -12.497 1.00 98.00 80 LEU A O 1
ATOM 605 N N . ILE A 1 81 ? 12.168 6.415 -12.409 1.00 97.69 81 ILE A N 1
ATOM 606 C CA . ILE A 1 81 ? 10.854 6.996 -12.060 1.00 97.69 81 ILE A CA 1
ATOM 607 C C . ILE A 1 81 ? 10.843 7.717 -10.700 1.00 97.69 81 ILE A C 1
ATOM 609 O O . ILE A 1 81 ? 9.935 8.508 -10.427 1.00 97.69 81 ILE A O 1
ATOM 613 N N . ASN A 1 82 ? 11.829 7.447 -9.840 1.00 95.81 82 ASN A N 1
ATOM 614 C CA . ASN A 1 82 ? 11.985 8.075 -8.527 1.00 95.81 82 ASN A CA 1
ATOM 615 C C . ASN A 1 82 ? 13.044 9.191 -8.508 1.00 95.81 82 ASN A C 1
ATOM 617 O O . ASN A 1 82 ? 13.136 9.904 -7.508 1.00 95.81 82 ASN A O 1
ATOM 621 N N . SER A 1 83 ? 13.814 9.360 -9.586 1.00 96.06 83 SER A N 1
ATOM 622 C CA . SER A 1 83 ? 14.890 10.350 -9.657 1.00 96.06 83 SER A CA 1
ATOM 623 C C . SER A 1 83 ? 14.379 11.795 -9.627 1.00 96.06 83 SER A C 1
ATOM 625 O O . SER A 1 83 ? 13.238 12.091 -10.000 1.00 96.06 83 SER A O 1
ATOM 627 N N . GLN A 1 84 ? 15.242 12.701 -9.162 1.00 93.25 84 GLN A N 1
ATOM 628 C CA . GLN A 1 84 ? 14.995 14.141 -9.120 1.00 93.25 84 GLN A CA 1
ATOM 629 C C . GLN A 1 84 ? 16.081 14.878 -9.929 1.00 93.25 84 GLN A C 1
ATOM 631 O O . GLN A 1 84 ? 17.220 14.424 -9.950 1.00 93.25 84 GLN A O 1
ATOM 636 N N . PRO A 1 85 ? 15.758 15.981 -10.624 1.00 94.75 85 PRO A N 1
ATOM 637 C CA . PRO A 1 85 ? 14.403 16.456 -10.884 1.00 94.75 85 PRO A CA 1
ATOM 638 C C . PRO A 1 85 ? 13.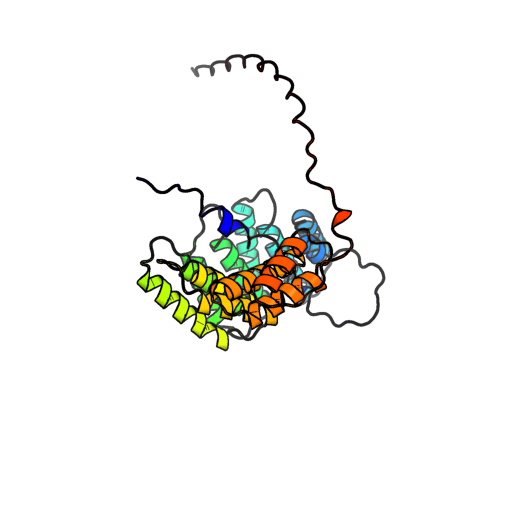630 15.455 -11.755 1.00 94.75 85 PRO A C 1
ATOM 640 O O . PRO A 1 85 ? 14.216 14.755 -12.592 1.00 94.75 85 PRO A O 1
ATOM 643 N N . LYS A 1 86 ? 12.313 15.380 -11.537 1.00 93.19 86 LYS A N 1
ATOM 644 C CA . LYS A 1 86 ? 11.410 14.638 -12.423 1.00 93.19 86 LYS A CA 1
ATOM 645 C C . LYS A 1 86 ? 11.343 15.336 -13.782 1.00 93.19 86 LYS A C 1
ATOM 647 O O . LYS A 1 86 ? 11.090 16.536 -13.832 1.00 93.19 86 LYS A O 1
ATOM 652 N N . SER A 1 87 ? 11.506 14.578 -14.862 1.00 96.50 87 SER A N 1
ATOM 653 C CA . SER A 1 87 ? 11.274 15.039 -16.235 1.00 96.50 87 SER A CA 1
ATOM 654 C C . SER A 1 87 ? 10.508 13.986 -17.031 1.00 96.50 87 SER A C 1
ATOM 656 O O . SER A 1 87 ? 10.642 12.789 -16.770 1.00 96.50 87 SER A O 1
ATOM 658 N N . GLU A 1 88 ? 9.713 14.425 -18.008 1.00 97.31 88 GLU A N 1
ATOM 659 C CA . GLU A 1 88 ? 8.963 13.522 -18.891 1.00 97.31 88 GLU A CA 1
ATOM 660 C C . GLU A 1 88 ? 9.903 12.602 -19.691 1.00 97.31 88 GLU A C 1
ATOM 662 O O . GLU A 1 88 ? 9.622 11.418 -19.840 1.00 97.31 88 GLU A O 1
ATOM 667 N N . GLU A 1 89 ? 11.084 13.093 -20.074 1.00 97.88 89 GLU A N 1
ATOM 668 C CA . GLU A 1 89 ? 12.119 12.325 -20.783 1.00 97.88 89 GLU A CA 1
ATOM 669 C C . GLU A 1 89 ? 12.602 11.104 -19.983 1.00 97.88 89 GLU A C 1
ATOM 671 O O . GLU A 1 89 ? 12.697 10.001 -20.526 1.00 97.88 89 GLU A O 1
ATOM 676 N N . LYS A 1 90 ? 12.864 11.274 -18.678 1.00 97.19 90 LYS A N 1
ATOM 677 C CA . LYS A 1 90 ? 13.268 10.175 -17.784 1.00 97.19 90 LYS A CA 1
ATOM 678 C C . LYS A 1 90 ? 12.139 9.164 -17.585 1.00 97.19 90 LYS A C 1
ATOM 680 O O . LYS A 1 90 ? 12.392 7.966 -17.460 1.00 97.19 90 LYS A O 1
ATOM 685 N N . LEU A 1 91 ? 10.890 9.632 -17.550 1.00 98.12 91 LEU A N 1
ATOM 686 C CA . LEU A 1 91 ? 9.719 8.760 -17.447 1.00 98.12 91 LEU A CA 1
ATOM 687 C C . LEU A 1 91 ? 9.491 7.971 -18.739 1.00 98.12 91 LEU A C 1
ATOM 689 O O . LEU A 1 91 ? 9.177 6.783 -18.669 1.00 98.12 91 LEU A O 1
ATOM 693 N N . ASP A 1 92 ? 9.708 8.589 -19.899 1.00 98.31 92 ASP A N 1
ATOM 694 C CA . ASP A 1 92 ? 9.677 7.912 -21.195 1.00 98.31 92 ASP A CA 1
ATOM 695 C C . ASP A 1 92 ? 10.799 6.882 -21.317 1.0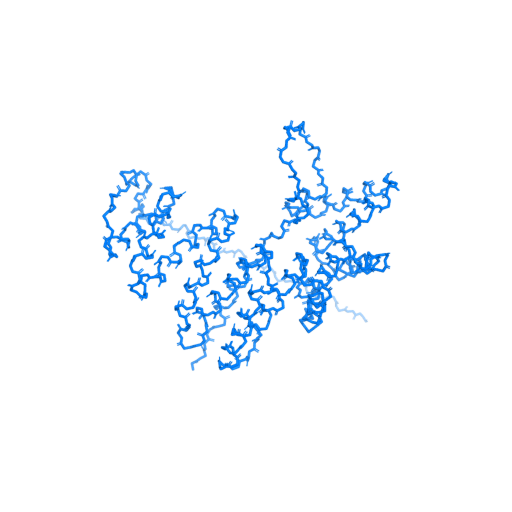0 98.31 92 ASP A C 1
ATOM 697 O O . ASP A 1 92 ? 10.582 5.783 -21.827 1.00 98.31 92 ASP A O 1
ATOM 701 N N . GLU A 1 93 ? 11.996 7.199 -20.821 1.00 98.44 93 GLU A N 1
ATOM 702 C CA . GLU A 1 93 ? 13.100 6.245 -20.764 1.00 98.44 93 GLU A CA 1
ATOM 703 C C . GLU A 1 93 ? 12.763 5.038 -19.884 1.00 98.44 93 GLU A C 1
ATOM 705 O O . GLU A 1 93 ? 12.918 3.896 -20.324 1.00 98.44 93 GLU A O 1
ATOM 710 N N . ALA A 1 94 ? 12.249 5.267 -18.673 1.00 98.50 94 ALA A N 1
ATOM 711 C CA . ALA A 1 94 ? 11.818 4.187 -17.794 1.00 98.50 94 ALA A CA 1
ATOM 712 C C . ALA A 1 94 ? 10.708 3.338 -18.435 1.00 98.50 94 ALA A C 1
ATOM 714 O O . ALA A 1 94 ? 10.778 2.111 -18.395 1.00 98.50 94 ALA A O 1
ATOM 715 N N . ALA A 1 95 ? 9.720 3.970 -19.080 1.00 98.50 95 ALA A N 1
ATOM 716 C CA . ALA A 1 95 ? 8.650 3.273 -19.790 1.00 98.50 95 ALA A CA 1
ATOM 717 C C . ALA A 1 95 ? 9.193 2.383 -20.921 1.00 98.50 95 ALA A C 1
ATOM 719 O O . ALA A 1 95 ? 8.828 1.211 -20.988 1.00 98.50 95 ALA A O 1
ATOM 720 N N . ARG A 1 96 ? 10.129 2.885 -21.742 1.00 98.62 96 ARG A N 1
ATOM 721 C CA . ARG A 1 96 ? 10.796 2.083 -22.785 1.00 98.62 96 ARG A CA 1
ATOM 722 C C . ARG A 1 96 ? 11.558 0.892 -22.202 1.00 98.62 96 ARG A C 1
ATOM 724 O O . ARG A 1 96 ? 11.508 -0.196 -22.770 1.00 98.62 96 ARG A O 1
ATOM 731 N N . LYS A 1 97 ? 12.249 1.072 -21.071 1.00 98.56 97 LYS A N 1
ATOM 732 C CA . LYS A 1 97 ? 12.942 -0.030 -20.381 1.00 98.56 97 LYS A CA 1
ATOM 733 C C . LYS A 1 97 ? 11.951 -1.078 -19.865 1.00 98.56 97 LYS A C 1
ATOM 735 O O . LYS A 1 97 ? 12.196 -2.267 -20.049 1.00 98.56 97 LYS A O 1
ATOM 740 N N . PHE A 1 98 ? 10.822 -0.665 -19.283 1.00 98.56 98 PHE A N 1
ATOM 741 C CA . PHE A 1 98 ? 9.763 -1.596 -18.884 1.00 98.56 98 PHE A CA 1
ATOM 742 C C . PHE A 1 98 ? 9.180 -2.347 -20.086 1.00 98.56 98 PHE A C 1
ATOM 744 O O . PHE A 1 98 ? 9.041 -3.565 -20.018 1.00 98.56 98 PHE A O 1
ATOM 751 N N . ASP A 1 99 ? 8.918 -1.663 -21.200 1.00 98.56 99 ASP A N 1
ATOM 752 C CA . ASP A 1 99 ? 8.408 -2.292 -22.423 1.00 98.56 99 ASP A CA 1
ATOM 753 C C . ASP A 1 99 ? 9.382 -3.324 -22.998 1.00 98.56 99 ASP A C 1
ATOM 755 O O . ASP A 1 99 ? 8.963 -4.417 -23.376 1.00 98.56 99 ASP A O 1
ATOM 759 N N . ALA A 1 100 ? 10.685 -3.036 -22.984 1.00 98.19 100 ALA A N 1
ATOM 760 C CA . ALA A 1 100 ? 11.705 -3.996 -23.398 1.00 98.19 100 ALA A CA 1
ATOM 761 C C . ALA A 1 100 ? 11.737 -5.244 -22.495 1.00 98.19 100 ALA A C 1
ATOM 763 O O . ALA A 1 100 ? 11.844 -6.361 -22.996 1.00 98.19 100 ALA A O 1
ATOM 764 N N . LEU A 1 101 ? 11.603 -5.079 -21.172 1.00 97.75 101 LEU A N 1
ATOM 765 C CA . LEU A 1 101 ? 11.557 -6.205 -20.228 1.00 97.75 101 LEU A CA 1
ATOM 766 C C . LEU A 1 101 ? 10.331 -7.099 -20.449 1.00 97.75 101 LEU A C 1
ATOM 768 O O . LEU A 1 101 ? 10.457 -8.325 -20.370 1.00 97.75 101 LEU A O 1
ATOM 772 N N . ILE A 1 102 ? 9.182 -6.480 -20.743 1.00 98.12 102 ILE A N 1
ATOM 773 C CA . ILE A 1 102 ? 7.917 -7.158 -21.051 1.00 98.12 102 ILE A CA 1
ATOM 774 C C . ILE A 1 102 ? 8.008 -7.901 -22.389 1.00 98.12 102 ILE A C 1
ATOM 776 O O . ILE A 1 102 ? 7.550 -9.037 -22.479 1.00 98.12 102 ILE A O 1
ATOM 780 N N . ALA A 1 103 ? 8.599 -7.287 -23.417 1.00 97.62 103 ALA A N 1
ATOM 781 C CA . ALA A 1 103 ? 8.736 -7.895 -24.740 1.00 97.62 103 ALA A CA 1
ATOM 782 C C . ALA A 1 103 ? 9.692 -9.100 -24.747 1.00 97.62 103 ALA A C 1
ATOM 784 O O . ALA A 1 103 ? 9.440 -10.073 -25.451 1.00 97.62 103 ALA A O 1
ATOM 785 N N . ASP A 1 104 ? 10.765 -9.043 -23.957 1.00 94.56 104 ASP A N 1
ATOM 786 C CA . ASP A 1 104 ? 11.781 -10.098 -23.882 1.00 94.56 104 ASP A CA 1
ATOM 787 C C . ASP A 1 104 ? 11.252 -11.371 -23.187 1.00 94.56 104 ASP A C 1
ATOM 789 O O . ASP A 1 104 ? 11.484 -12.480 -23.662 1.00 94.56 104 ASP A O 1
ATOM 793 N N . ASN A 1 105 ? 10.461 -11.237 -22.112 1.00 91.56 105 ASN A N 1
ATOM 794 C CA . ASN A 1 105 ? 9.737 -12.367 -21.516 1.00 91.56 105 ASN A CA 1
ATOM 795 C C . ASN A 1 105 ? 8.532 -11.903 -20.688 1.00 91.56 105 ASN A C 1
ATOM 797 O O . ASN A 1 105 ? 8.647 -11.691 -19.488 1.00 91.56 105 ASN A O 1
ATOM 801 N N . GLY A 1 106 ? 7.354 -11.802 -21.302 1.00 86.56 106 GLY A N 1
ATOM 802 C CA . GLY A 1 106 ? 6.168 -11.201 -20.677 1.00 86.56 106 GLY A CA 1
ATOM 803 C C . GLY A 1 106 ? 5.550 -11.946 -19.485 1.00 86.56 106 GLY A C 1
ATOM 804 O O . GLY A 1 106 ? 4.557 -11.459 -18.945 1.00 86.56 106 GLY A O 1
ATOM 805 N N . LYS A 1 107 ? 6.073 -13.118 -19.097 1.00 91.94 107 LYS A N 1
ATOM 806 C CA . LYS A 1 107 ? 5.470 -13.987 -18.069 1.00 91.94 107 LYS A CA 1
ATOM 807 C C . LYS A 1 107 ? 6.317 -14.169 -16.812 1.00 91.94 107 LYS A C 1
ATOM 809 O O . LYS A 1 107 ? 5.811 -14.757 -15.860 1.00 91.94 107 LYS A O 1
ATOM 814 N N . ASP A 1 108 ? 7.572 -13.722 -16.808 1.00 95.06 108 ASP A N 1
ATOM 815 C CA . ASP A 1 108 ? 8.422 -13.822 -15.619 1.00 95.06 108 ASP A CA 1
ATOM 816 C C . ASP A 1 108 ? 8.138 -12.706 -14.599 1.00 95.06 108 ASP A C 1
ATOM 818 O O . ASP A 1 108 ? 7.500 -11.692 -14.902 1.00 95.06 108 ASP A O 1
ATOM 822 N N . ASP A 1 109 ? 8.625 -12.890 -13.370 1.00 96.25 109 ASP A N 1
ATOM 823 C CA . ASP A 1 109 ? 8.421 -11.946 -12.264 1.00 96.25 109 ASP A CA 1
ATOM 824 C C . ASP A 1 109 ? 8.912 -10.528 -12.609 1.00 96.25 109 ASP A C 1
ATOM 826 O O . ASP A 1 109 ? 8.315 -9.534 -12.185 1.00 96.25 109 ASP A O 1
ATOM 830 N N . ILE A 1 110 ? 9.975 -10.420 -13.418 1.00 97.25 110 ILE A N 1
ATOM 831 C CA . ILE A 1 110 ? 10.551 -9.147 -13.866 1.00 97.25 110 ILE A CA 1
ATOM 832 C C . ILE A 1 110 ? 9.586 -8.415 -14.800 1.00 97.25 110 ILE A C 1
ATOM 834 O O . ILE A 1 110 ? 9.336 -7.222 -14.608 1.00 97.25 110 ILE A O 1
ATOM 838 N N . ALA A 1 111 ? 9.009 -9.096 -15.788 1.00 97.88 111 ALA A N 1
ATOM 839 C CA . ALA A 1 111 ? 8.026 -8.497 -16.679 1.00 97.88 111 ALA A CA 1
ATOM 840 C C . ALA A 1 111 ? 6.725 -8.154 -15.951 1.00 97.88 111 ALA A C 1
ATOM 842 O O . ALA A 1 111 ? 6.158 -7.086 -16.189 1.00 97.88 111 ALA A O 1
ATOM 843 N N . ILE A 1 112 ? 6.271 -8.993 -15.018 1.00 98.38 112 ILE A N 1
ATOM 844 C CA . ILE A 1 112 ? 5.086 -8.700 -14.201 1.00 98.38 112 ILE A CA 1
ATOM 845 C C . ILE A 1 112 ? 5.331 -7.451 -13.331 1.00 98.38 112 ILE A C 1
ATOM 847 O O . ILE A 1 112 ? 4.470 -6.567 -13.254 1.00 98.38 112 ILE A O 1
ATOM 851 N N . ALA A 1 113 ? 6.522 -7.314 -12.735 1.00 97.88 113 ALA A N 1
ATOM 852 C CA . ALA A 1 113 ? 6.932 -6.101 -12.027 1.00 97.88 113 ALA A CA 1
ATOM 853 C C . ALA A 1 113 ? 6.980 -4.879 -12.961 1.00 97.88 113 ALA A C 1
ATOM 855 O O . ALA A 1 113 ? 6.460 -3.814 -12.618 1.00 97.88 113 ALA A O 1
ATOM 856 N N . ALA A 1 114 ? 7.549 -5.027 -14.160 1.00 98.44 114 ALA A N 1
ATOM 857 C CA . ALA A 1 114 ? 7.615 -3.968 -15.163 1.00 98.44 114 ALA A CA 1
ATOM 858 C C . ALA A 1 114 ? 6.215 -3.485 -15.586 1.00 98.44 114 ALA A C 1
ATOM 860 O O . ALA A 1 114 ? 5.983 -2.276 -15.643 1.00 98.44 114 ALA A O 1
ATOM 861 N N . ARG A 1 115 ? 5.245 -4.394 -15.782 1.00 98.69 115 ARG A N 1
ATOM 862 C CA . ARG A 1 115 ? 3.832 -4.045 -16.047 1.00 98.69 115 ARG A CA 1
ATOM 863 C C . ARG A 1 115 ? 3.236 -3.211 -14.911 1.00 98.69 115 ARG A C 1
ATOM 865 O O . ARG A 1 115 ? 2.592 -2.194 -15.170 1.00 98.69 115 ARG A O 1
ATOM 872 N N . TYR A 1 116 ? 3.489 -3.594 -13.656 1.00 98.62 116 TYR A N 1
ATOM 873 C CA . TYR A 1 116 ? 3.047 -2.824 -12.489 1.00 98.62 116 TYR A CA 1
ATOM 874 C C . TYR A 1 116 ? 3.657 -1.417 -12.464 1.00 98.62 116 TYR A C 1
ATOM 876 O O . TYR A 1 116 ? 2.932 -0.432 -12.314 1.00 98.62 116 TYR A O 1
ATOM 884 N N . TYR A 1 117 ? 4.974 -1.285 -12.643 1.00 98.56 117 TYR A N 1
ATOM 885 C CA . TYR A 1 117 ? 5.631 0.024 -12.617 1.00 98.56 117 TYR A CA 1
ATOM 886 C C . TYR A 1 117 ? 5.280 0.901 -13.827 1.00 98.56 117 TYR A C 1
ATOM 888 O O . TYR A 1 117 ? 5.165 2.118 -13.673 1.00 98.56 117 TYR A O 1
ATOM 896 N N . LYS A 1 118 ? 4.992 0.314 -14.993 1.00 98.44 118 LYS A N 1
ATOM 897 C CA . LYS A 1 118 ? 4.425 1.044 -16.134 1.00 98.44 118 LYS A CA 1
ATOM 898 C C . LYS A 1 118 ? 3.068 1.664 -15.782 1.00 98.44 118 LYS A C 1
ATOM 900 O O . LYS A 1 118 ? 2.864 2.855 -16.011 1.00 98.44 118 LYS A O 1
ATOM 905 N N . ALA A 1 119 ? 2.180 0.911 -15.128 1.00 98.50 119 ALA A N 1
ATOM 906 C CA . ALA A 1 119 ? 0.913 1.448 -14.625 1.00 98.50 119 ALA A CA 1
ATOM 907 C C . ALA A 1 119 ? 1.120 2.557 -13.574 1.00 98.50 119 ALA A C 1
ATOM 909 O O . ALA A 1 119 ? 0.383 3.546 -13.549 1.00 98.50 119 ALA A O 1
ATOM 910 N N . ARG A 1 120 ? 2.168 2.456 -12.741 1.00 98.00 120 ARG A N 1
ATOM 911 C CA . ARG A 1 120 ? 2.536 3.520 -11.792 1.00 98.00 120 ARG A CA 1
ATOM 912 C C . ARG A 1 120 ? 2.921 4.815 -12.494 1.00 98.00 120 ARG A C 1
ATOM 914 O O . ARG A 1 120 ? 2.527 5.873 -11.999 1.00 98.00 120 ARG A O 1
ATOM 921 N N . ILE A 1 121 ? 3.650 4.752 -13.613 1.00 98.06 121 ILE A N 1
ATOM 922 C CA . ILE A 1 121 ? 4.007 5.949 -14.388 1.00 98.06 121 ILE A CA 1
ATOM 923 C C . ILE A 1 121 ? 2.743 6.718 -14.773 1.00 98.06 121 ILE A C 1
ATOM 925 O O . ILE A 1 121 ? 2.631 7.890 -14.406 1.00 98.06 121 ILE A O 1
ATOM 929 N N . ALA A 1 122 ? 1.789 6.034 -15.418 1.00 97.81 122 ALA A N 1
ATOM 930 C CA . ALA A 1 122 ? 0.504 6.606 -15.819 1.00 97.81 122 ALA A CA 1
ATOM 931 C C . ALA A 1 122 ? -0.270 7.176 -14.616 1.00 97.81 122 ALA A C 1
ATOM 933 O O . ALA A 1 122 ? -0.775 8.291 -14.677 1.00 97.81 122 ALA A O 1
ATOM 934 N N . GLN A 1 123 ? -0.278 6.460 -13.486 1.00 97.00 123 GLN A N 1
ATOM 935 C CA . GLN A 1 123 ? -1.028 6.855 -12.292 1.00 97.00 123 GLN A CA 1
ATOM 936 C C . GLN A 1 123 ? -0.507 8.124 -11.598 1.00 97.00 123 GLN A C 1
ATOM 938 O O . GLN A 1 123 ? -1.304 8.865 -11.032 1.00 97.00 123 GLN A O 1
ATOM 943 N N . ARG A 1 124 ? 0.815 8.319 -11.475 1.00 95.38 124 ARG A N 1
ATOM 944 C CA . ARG A 1 124 ? 1.339 9.325 -10.518 1.00 95.38 124 ARG A CA 1
ATOM 945 C C . ARG A 1 124 ? 2.670 9.985 -10.847 1.00 95.38 124 ARG A C 1
ATOM 947 O O . ARG A 1 124 ? 3.090 10.859 -10.086 1.00 95.38 124 ARG A O 1
ATOM 954 N N . HIS A 1 125 ? 3.418 9.495 -11.833 1.00 93.38 125 HIS A N 1
ATOM 955 C CA . HIS A 1 125 ? 4.758 10.043 -12.073 1.00 93.38 125 HIS A CA 1
ATOM 956 C C . HIS A 1 125 ? 4.740 11.176 -13.094 1.00 93.38 125 HIS A C 1
ATOM 958 O O . HIS A 1 125 ? 5.506 12.120 -12.911 1.00 93.38 125 HIS A O 1
ATOM 964 N N . ARG A 1 126 ? 3.848 11.097 -14.090 1.00 94.19 126 ARG A N 1
ATOM 965 C CA . ARG A 1 126 ? 3.616 12.144 -15.093 1.00 94.19 126 ARG A CA 1
ATOM 966 C C . ARG A 1 126 ? 3.110 13.435 -14.452 1.00 94.19 126 ARG A C 1
ATOM 968 O O . ARG A 1 126 ? 2.424 13.387 -13.428 1.00 94.19 126 ARG A O 1
ATOM 975 N N . TYR A 1 127 ? 3.401 14.571 -15.085 1.00 94.19 127 TYR A N 1
ATOM 976 C CA . TYR A 1 127 ? 2.839 15.863 -14.676 1.00 94.19 127 TYR A CA 1
ATOM 977 C C . TYR A 1 127 ? 1.307 15.881 -14.784 1.00 94.19 127 TYR A C 1
ATOM 979 O O . TYR A 1 127 ? 0.619 16.398 -13.904 1.00 94.19 127 TYR A O 1
ATOM 987 N N . THR A 1 128 ? 0.777 15.252 -15.834 1.00 95.12 128 THR A N 1
ATOM 988 C CA . THR A 1 128 ? -0.654 14.995 -16.015 1.00 95.12 128 THR A CA 1
ATOM 989 C C . THR A 1 128 ? -0.894 13.488 -15.945 1.00 95.12 128 THR A C 1
ATOM 991 O O . THR A 1 128 ? -0.632 12.789 -16.923 1.00 95.12 128 THR A O 1
ATOM 994 N N . PRO A 1 129 ? -1.335 12.959 -14.790 1.00 94.50 129 PRO A N 1
ATOM 995 C CA . PRO A 1 129 ? -1.671 11.548 -14.657 1.00 94.50 129 PRO A CA 1
ATOM 996 C C . PRO A 1 129 ? -2.754 11.091 -15.640 1.00 94.50 129 PRO A C 1
ATOM 998 O O . PRO A 1 129 ? -3.756 11.778 -15.832 1.00 94.50 129 PRO A O 1
ATOM 1001 N N . ASP A 1 130 ? -2.578 9.893 -16.195 1.00 96.25 130 ASP A N 1
ATOM 1002 C CA . ASP A 1 130 ? -3.596 9.177 -16.966 1.00 96.25 130 ASP A CA 1
ATOM 1003 C C . ASP A 1 130 ? -4.166 8.038 -16.110 1.00 96.25 130 ASP A C 1
ATOM 1005 O O . ASP A 1 130 ? -3.715 6.888 -16.132 1.00 96.25 130 ASP A O 1
ATOM 1009 N N . GLU A 1 131 ? -5.156 8.383 -15.287 1.00 94.75 131 GLU A N 1
ATOM 1010 C CA . GLU A 1 131 ? -5.798 7.437 -14.371 1.00 94.75 131 GLU A CA 1
ATOM 1011 C C . GLU A 1 131 ? -6.585 6.345 -15.109 1.00 94.75 131 GLU A C 1
ATOM 1013 O O . GLU A 1 131 ? -6.695 5.223 -14.605 1.00 94.75 131 GLU A O 1
ATOM 1018 N N . LYS A 1 132 ? -7.100 6.640 -16.312 1.00 95.62 132 LYS A N 1
ATOM 1019 C CA . LYS A 1 132 ? -7.837 5.667 -17.131 1.00 95.62 132 LYS A CA 1
ATOM 1020 C C . LYS A 1 132 ? -6.897 4.583 -17.638 1.00 95.62 132 LYS A C 1
ATOM 1022 O O . LYS A 1 132 ? -7.205 3.398 -17.494 1.00 95.62 132 LYS A O 1
ATOM 1027 N N . GLU A 1 133 ? -5.744 4.979 -18.165 1.00 97.38 133 GLU A N 1
ATOM 1028 C CA . GLU A 1 133 ? -4.723 4.037 -18.610 1.00 97.38 133 GLU A CA 1
ATOM 1029 C C . GLU A 1 133 ? -4.162 3.225 -17.439 1.00 97.38 133 GLU A C 1
ATOM 1031 O O . GLU A 1 133 ? -4.081 1.998 -17.514 1.00 97.38 133 GLU A O 1
ATOM 1036 N N . ALA A 1 134 ? -3.864 3.869 -16.306 1.00 98.19 134 ALA A N 1
ATOM 1037 C CA . ALA A 1 134 ? -3.433 3.156 -15.106 1.00 98.19 134 ALA A CA 1
ATOM 1038 C C . ALA A 1 134 ? -4.465 2.106 -14.655 1.00 98.19 134 ALA A C 1
ATOM 1040 O O . ALA A 1 134 ? -4.099 0.976 -14.325 1.00 98.19 134 ALA A O 1
ATOM 1041 N N . ALA A 1 135 ? -5.758 2.453 -14.661 1.00 97.44 135 ALA A N 1
ATOM 1042 C CA . ALA A 1 135 ? -6.832 1.544 -14.268 1.00 97.44 135 ALA A CA 1
ATOM 1043 C C . ALA A 1 135 ? -6.915 0.328 -15.194 1.00 97.44 135 ALA A C 1
ATOM 1045 O O . ALA A 1 135 ? -7.039 -0.801 -14.712 1.00 97.44 135 ALA A O 1
ATOM 1046 N N . ARG A 1 136 ? -6.814 0.559 -16.509 1.00 98.19 136 ARG A N 1
ATOM 1047 C CA . ARG A 1 136 ? -6.782 -0.496 -17.525 1.00 98.19 136 ARG A CA 1
ATOM 1048 C C . ARG A 1 136 ? -5.601 -1.440 -17.291 1.00 98.19 136 ARG A C 1
ATOM 1050 O O . ARG A 1 136 ? -5.811 -2.641 -17.136 1.00 98.19 136 ARG A O 1
ATOM 1057 N N . LEU A 1 137 ? -4.390 -0.892 -17.160 1.00 98.50 137 LEU A N 1
ATOM 1058 C CA . LEU A 1 137 ? -3.161 -1.667 -16.969 1.00 98.50 137 LEU A CA 1
ATOM 1059 C C . LEU A 1 137 ? -3.183 -2.521 -15.692 1.00 98.50 137 LEU A C 1
ATOM 1061 O O . LEU A 1 137 ? -2.801 -3.689 -15.732 1.00 98.50 137 LEU A O 1
ATOM 1065 N N . TYR A 1 138 ? -3.651 -1.982 -14.560 1.00 98.62 138 TYR A N 1
ATOM 1066 C CA . TYR A 1 138 ? -3.764 -2.767 -13.324 1.00 98.62 138 TYR A CA 1
ATOM 1067 C C . TYR A 1 138 ? -4.789 -3.895 -13.429 1.00 98.62 138 TYR A C 1
ATOM 1069 O O . TYR A 1 138 ? -4.553 -4.987 -12.909 1.00 98.62 138 TYR A O 1
ATOM 1077 N N . LYS A 1 139 ? -5.925 -3.637 -14.087 1.00 98.06 139 LYS A N 1
ATOM 1078 C CA . LYS A 1 139 ? -6.978 -4.639 -14.266 1.00 98.06 139 LYS A CA 1
ATOM 1079 C C . LYS A 1 139 ? -6.499 -5.790 -15.149 1.00 98.06 139 LYS A C 1
ATOM 1081 O O . LYS A 1 139 ? -6.713 -6.943 -14.788 1.00 98.06 139 LYS A O 1
ATOM 1086 N N . GLU A 1 140 ? -5.822 -5.482 -16.253 1.00 98.25 140 GLU A N 1
ATOM 1087 C CA . GLU A 1 140 ? -5.213 -6.483 -17.138 1.00 98.25 140 GLU A CA 1
ATOM 1088 C C . GLU A 1 140 ? -4.138 -7.295 -16.415 1.00 98.25 140 GLU A C 1
ATOM 1090 O O . GLU A 1 140 ? -4.155 -8.520 -16.465 1.00 98.25 140 GLU A O 1
ATOM 1095 N N . LEU A 1 141 ? -3.250 -6.633 -15.665 1.00 98.50 141 LEU A N 1
ATOM 1096 C CA . LEU A 1 141 ? -2.199 -7.313 -14.910 1.00 98.50 141 LEU A CA 1
ATOM 1097 C C . LEU A 1 141 ? -2.763 -8.337 -13.912 1.00 98.50 141 LEU A C 1
ATOM 1099 O O . LEU A 1 141 ? -2.235 -9.441 -13.797 1.00 98.50 141 LEU A O 1
ATOM 1103 N N . PHE A 1 142 ? -3.830 -7.982 -13.193 1.00 98.50 142 PHE A N 1
ATOM 1104 C CA . PHE A 1 142 ? -4.492 -8.894 -12.259 1.00 98.50 142 PHE A CA 1
ATOM 1105 C C . PHE A 1 142 ? -5.274 -10.006 -12.953 1.00 98.50 142 PHE A C 1
ATOM 1107 O O . PHE A 1 142 ? -5.306 -11.118 -12.439 1.00 98.50 142 PHE A O 1
ATOM 1114 N N . ALA A 1 143 ? -5.898 -9.727 -14.099 1.00 98.25 143 ALA A N 1
ATOM 1115 C CA . ALA A 1 143 ? -6.589 -10.753 -14.873 1.00 98.25 143 ALA A CA 1
ATOM 1116 C C . ALA A 1 143 ? -5.616 -11.838 -15.364 1.00 98.25 143 ALA A C 1
ATOM 1118 O O . ALA A 1 143 ? -5.933 -13.021 -15.278 1.00 98.25 143 ALA A O 1
ATOM 1119 N N . ASP A 1 144 ? -4.426 -11.435 -15.812 1.00 98.19 144 ASP A N 1
ATOM 1120 C CA . ASP A 1 144 ? -3.420 -12.355 -16.348 1.00 98.19 144 ASP A CA 1
ATOM 1121 C C . ASP A 1 144 ? -2.656 -13.117 -15.251 1.00 98.19 144 ASP A C 1
ATOM 1123 O O . ASP A 1 144 ? -2.236 -14.255 -15.461 1.00 98.19 144 ASP A O 1
ATOM 1127 N N . HIS A 1 145 ? -2.449 -12.491 -14.085 1.00 98.12 145 HIS A N 1
ATOM 1128 C CA . HIS A 1 145 ? -1.591 -13.017 -13.016 1.00 98.12 145 HIS A CA 1
ATOM 1129 C C . HIS A 1 145 ? -2.207 -12.837 -11.611 1.00 98.12 145 HIS A C 1
ATOM 1131 O O . HIS A 1 145 ? -1.580 -12.217 -10.749 1.00 98.12 145 HIS A O 1
ATOM 1137 N N . PRO A 1 146 ? -3.410 -13.368 -11.327 1.00 98.00 146 PRO A N 1
ATOM 1138 C CA . PRO A 1 146 ? -4.164 -13.052 -10.105 1.00 98.00 146 PRO A CA 1
ATOM 1139 C C . PRO A 1 146 ? -3.436 -13.415 -8.800 1.00 98.00 146 PRO A C 1
ATOM 1141 O O . PRO A 1 146 ? -3.616 -12.745 -7.781 1.00 98.00 146 PRO A O 1
ATOM 1144 N N . ASP A 1 147 ? -2.569 -14.428 -8.825 1.00 97.19 147 ASP A N 1
ATOM 1145 C CA . ASP A 1 147 ? -1.821 -14.895 -7.650 1.00 97.19 147 ASP A CA 1
ATOM 1146 C C . ASP A 1 147 ? -0.493 -14.149 -7.427 1.00 97.19 147 ASP A C 1
ATOM 1148 O O . ASP A 1 147 ? 0.115 -14.248 -6.357 1.00 97.19 147 ASP A O 1
ATOM 1152 N N . HIS A 1 148 ? -0.043 -13.357 -8.406 1.00 97.88 148 HIS A N 1
ATOM 1153 C CA . HIS A 1 148 ? 1.253 -12.690 -8.344 1.00 97.88 148 HIS A CA 1
ATOM 1154 C C . HIS A 1 148 ? 1.206 -11.422 -7.477 1.00 97.88 148 HIS A C 1
ATOM 1156 O O . HIS A 1 148 ? 0.305 -10.588 -7.593 1.00 97.88 148 HIS A O 1
ATOM 1162 N N . LEU A 1 149 ? 2.238 -11.206 -6.656 1.00 97.00 149 LEU A N 1
ATOM 1163 C CA . LEU A 1 149 ? 2.316 -10.082 -5.717 1.00 97.00 149 LEU A CA 1
ATOM 1164 C C . LEU A 1 149 ? 2.073 -8.711 -6.375 1.00 97.00 149 LEU A C 1
ATOM 1166 O O . LEU A 1 149 ? 1.209 -7.958 -5.929 1.00 97.00 149 LEU A O 1
ATOM 1170 N N . PHE A 1 150 ? 2.817 -8.375 -7.435 1.00 97.94 150 PHE A N 1
ATOM 1171 C CA . PHE A 1 150 ? 2.661 -7.095 -8.147 1.00 97.94 150 PHE A CA 1
ATOM 1172 C C . PHE A 1 150 ? 1.289 -6.918 -8.804 1.00 97.94 150 PHE A C 1
ATOM 1174 O O . PHE A 1 150 ? 0.780 -5.799 -8.860 1.00 97.94 150 PHE A O 1
ATOM 1181 N N . ALA A 1 151 ? 0.662 -8.003 -9.249 1.00 98.56 151 ALA A N 1
ATOM 1182 C CA . ALA A 1 151 ? -0.673 -7.955 -9.818 1.00 98.56 151 ALA A CA 1
ATOM 1183 C C . ALA A 1 151 ? -1.720 -7.651 -8.740 1.00 98.56 151 ALA A C 1
ATOM 1185 O O . ALA A 1 151 ? -2.558 -6.764 -8.908 1.00 98.56 151 ALA A O 1
ATOM 1186 N N . GLN A 1 152 ? -1.604 -8.295 -7.577 1.00 98.56 152 GLN A N 1
ATOM 1187 C CA . GLN A 1 152 ? -2.448 -8.011 -6.420 1.00 98.56 152 GLN A CA 1
ATOM 1188 C C . GLN A 1 152 ? -2.225 -6.595 -5.868 1.00 98.56 152 GLN A C 1
ATOM 1190 O O . GLN A 1 152 ? -3.197 -5.906 -5.566 1.00 98.56 152 GLN A O 1
ATOM 1195 N N . LEU A 1 153 ? -0.978 -6.107 -5.798 1.00 98.31 153 LEU A N 1
ATOM 1196 C CA . LEU A 1 153 ? -0.682 -4.703 -5.470 1.00 98.31 153 LEU A CA 1
ATOM 1197 C C . LEU A 1 153 ? -1.327 -3.744 -6.478 1.00 98.31 153 LEU A C 1
ATOM 1199 O O . LEU A 1 153 ? -1.901 -2.729 -6.081 1.00 98.31 153 LEU A O 1
ATOM 1203 N N . GLY A 1 154 ? -1.268 -4.078 -7.769 1.00 98.31 154 GLY A N 1
ATOM 1204 C CA . GLY A 1 154 ? -1.942 -3.339 -8.832 1.00 98.31 154 GLY A CA 1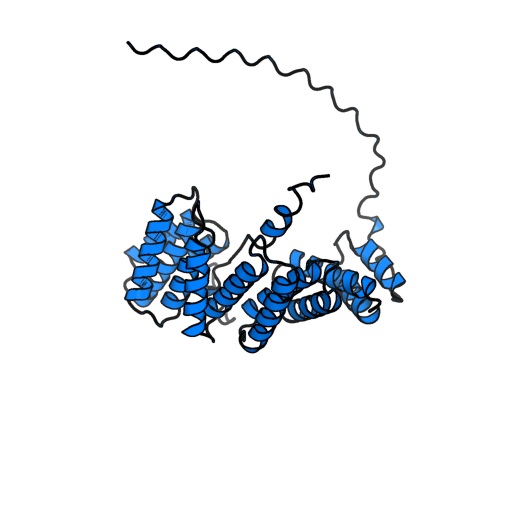
ATOM 1205 C C . GLY A 1 154 ? -3.451 -3.267 -8.619 1.00 98.31 154 GLY A C 1
ATOM 1206 O O . GLY A 1 154 ? -4.030 -2.185 -8.692 1.00 98.31 154 GLY A O 1
ATOM 1207 N N . MET A 1 155 ? -4.076 -4.383 -8.245 1.00 98.38 155 MET A N 1
ATOM 1208 C CA . MET A 1 155 ? -5.507 -4.429 -7.951 1.00 98.38 155 MET A CA 1
ATOM 1209 C C . MET A 1 155 ? -5.889 -3.552 -6.749 1.00 98.38 155 MET A C 1
ATOM 1211 O O . MET A 1 155 ? -6.895 -2.851 -6.803 1.00 98.38 155 MET A O 1
ATOM 1215 N N . VAL A 1 156 ? -5.052 -3.472 -5.707 1.00 98.06 156 VAL A N 1
ATOM 1216 C CA . VAL A 1 156 ? -5.262 -2.500 -4.615 1.00 98.06 156 VAL A CA 1
ATOM 1217 C C . VAL A 1 156 ? -5.235 -1.061 -5.142 1.00 98.06 156 VAL A C 1
ATOM 1219 O O . VAL A 1 156 ? -6.072 -0.246 -4.753 1.00 98.06 156 VAL A O 1
ATOM 1222 N N . LYS A 1 157 ? -4.309 -0.726 -6.053 1.00 98.06 157 LYS A N 1
ATOM 1223 C CA . LYS A 1 157 ? -4.244 0.618 -6.656 1.00 98.06 157 LYS A CA 1
ATOM 1224 C C . LYS A 1 157 ? -5.437 0.913 -7.560 1.00 98.06 157 LYS A C 1
ATOM 1226 O O . LYS A 1 157 ? -5.960 2.021 -7.484 1.00 98.06 157 LYS A O 1
ATOM 1231 N N . TYR A 1 158 ? -5.893 -0.060 -8.343 1.00 97.62 158 TYR A N 1
ATOM 1232 C CA . TYR A 1 158 ? -7.139 0.030 -9.105 1.00 97.62 158 TYR A CA 1
ATOM 1233 C C . TYR A 1 158 ? -8.331 0.350 -8.199 1.00 97.62 158 TYR A C 1
ATOM 1235 O O . TYR A 1 158 ? -9.050 1.323 -8.429 1.00 97.62 158 TYR A O 1
ATOM 1243 N N . THR A 1 159 ? -8.487 -0.418 -7.123 1.00 96.00 159 THR A N 1
ATOM 1244 C CA . THR A 1 159 ? -9.560 -0.238 -6.145 1.00 96.00 159 THR A CA 1
ATOM 1245 C C . THR A 1 159 ? -9.513 1.138 -5.489 1.00 96.00 159 THR A C 1
ATOM 1247 O O . THR A 1 159 ? -10.533 1.820 -5.431 1.00 96.00 159 THR A O 1
ATOM 1250 N N . MET A 1 160 ? -8.330 1.599 -5.077 1.00 94.88 160 MET A N 1
ATOM 1251 C CA . MET A 1 160 ? -8.139 2.935 -4.502 1.00 94.88 160 MET A CA 1
ATOM 1252 C C . MET A 1 160 ? -8.599 4.042 -5.467 1.00 94.88 160 MET A C 1
ATOM 1254 O O . MET A 1 160 ? -9.334 4.939 -5.061 1.00 94.88 160 MET A O 1
ATOM 1258 N N . MET A 1 161 ? -8.235 3.963 -6.752 1.00 94.12 161 MET A N 1
ATOM 1259 C CA . MET A 1 161 ? -8.677 4.947 -7.754 1.00 94.12 161 MET A CA 1
ATOM 1260 C C . MET A 1 161 ? -10.198 4.927 -7.934 1.00 94.12 161 MET A C 1
ATOM 1262 O O . MET A 1 161 ? -10.823 5.981 -7.967 1.00 94.12 161 MET A O 1
ATOM 1266 N N . ARG A 1 162 ? -10.823 3.742 -7.967 1.00 92.44 162 ARG A N 1
ATOM 1267 C CA . ARG A 1 162 ? -12.288 3.639 -8.067 1.00 92.44 162 ARG A CA 1
ATOM 1268 C C . ARG A 1 162 ? -13.005 4.173 -6.836 1.00 92.44 162 ARG A C 1
ATOM 1270 O O . ARG A 1 162 ? -14.039 4.819 -6.978 1.00 92.44 162 ARG A O 1
ATOM 1277 N N . ILE A 1 163 ? -12.494 3.908 -5.641 1.00 91.06 163 ILE A N 1
ATOM 1278 C CA . ILE A 1 163 ? -13.100 4.398 -4.401 1.00 91.06 163 ILE A CA 1
ATOM 1279 C C . ILE A 1 163 ? -13.001 5.924 -4.330 1.00 91.06 163 ILE A C 1
ATOM 1281 O O . ILE A 1 163 ? -13.959 6.582 -3.932 1.00 91.06 163 ILE A O 1
ATOM 1285 N N . HIS A 1 164 ? -11.865 6.501 -4.716 1.00 89.00 164 HIS A N 1
ATOM 1286 C CA . HIS A 1 164 ? -11.586 7.926 -4.534 1.00 89.00 164 HIS A CA 1
ATOM 1287 C C . HIS A 1 164 ? -11.851 8.797 -5.761 1.00 89.00 164 HIS A C 1
ATOM 1289 O O . HIS A 1 164 ? -11.575 9.994 -5.698 1.00 89.00 164 HIS A O 1
ATOM 1295 N N . GLU A 1 165 ? -12.424 8.249 -6.836 1.00 90.00 165 GLU A N 1
ATOM 1296 C CA . GLU A 1 165 ? -12.749 9.049 -8.015 1.00 90.00 165 GLU A CA 1
ATOM 1297 C C . GLU A 1 165 ? -13.675 10.237 -7.623 1.00 90.00 165 GLU A C 1
ATOM 1299 O O . GLU A 1 165 ? -14.661 10.072 -6.882 1.00 90.00 165 GLU A O 1
ATOM 1304 N N . PRO A 1 166 ? -13.320 11.473 -8.024 1.00 87.44 166 PRO A N 1
ATOM 1305 C CA . PRO A 1 166 ? -14.087 12.663 -7.674 1.00 87.44 166 PRO A CA 1
ATOM 1306 C C . PRO A 1 166 ? -15.502 12.649 -8.259 1.00 87.44 166 PRO A C 1
ATOM 1308 O O . PRO A 1 166 ? -15.738 12.144 -9.350 1.00 87.44 166 PRO A O 1
ATOM 1311 N N . GLY A 1 167 ? -16.453 13.266 -7.554 1.00 85.44 167 GLY A N 1
ATOM 1312 C CA . GLY A 1 167 ? -17.804 13.501 -8.084 1.00 85.44 167 GLY A CA 1
ATOM 1313 C C . GLY A 1 167 ? -18.747 12.293 -8.076 1.00 85.44 167 GLY A C 1
ATOM 1314 O O . GLY A 1 167 ? -19.895 12.436 -8.483 1.00 85.44 167 GLY A O 1
ATOM 1315 N N . ILE A 1 168 ? -18.315 11.133 -7.573 1.00 85.06 168 ILE A N 1
ATOM 1316 C CA . ILE A 1 168 ? -19.190 9.959 -7.443 1.00 85.06 168 ILE A CA 1
ATOM 1317 C C . ILE A 1 168 ? -20.276 10.211 -6.380 1.00 85.06 168 ILE A C 1
ATOM 1319 O O . ILE A 1 168 ? -19.924 10.565 -5.244 1.00 85.06 168 ILE A O 1
ATOM 1323 N N . PRO A 1 169 ? -21.565 9.968 -6.695 1.00 84.81 169 PRO A N 1
ATOM 1324 C CA . PRO A 1 169 ? -22.656 9.979 -5.723 1.00 84.81 169 PRO A CA 1
ATOM 1325 C C . PRO A 1 169 ? -22.405 9.072 -4.509 1.00 84.81 169 PRO A C 1
ATOM 1327 O O . PRO A 1 169 ? -21.757 8.030 -4.595 1.00 84.81 169 PRO A O 1
ATOM 1330 N N . ALA A 1 170 ? -22.963 9.432 -3.351 1.00 79.50 170 ALA A N 1
ATOM 1331 C CA . ALA A 1 170 ? -22.778 8.664 -2.116 1.00 79.50 170 ALA A CA 1
ATOM 1332 C C . ALA A 1 170 ? -23.232 7.194 -2.236 1.00 79.50 170 ALA A C 1
ATOM 1334 O O . ALA A 1 170 ? -22.543 6.300 -1.743 1.00 79.50 170 ALA A O 1
ATOM 1335 N N . ALA A 1 171 ? -24.358 6.944 -2.914 1.00 79.38 171 ALA A N 1
ATOM 1336 C CA . ALA A 1 171 ? -24.881 5.596 -3.140 1.00 79.38 171 ALA A CA 1
ATOM 1337 C C . ALA A 1 171 ? -23.906 4.737 -3.966 1.00 79.38 171 ALA A C 1
ATOM 1339 O O . ALA A 1 171 ? -23.563 3.623 -3.572 1.00 79.38 171 ALA A O 1
ATOM 1340 N N . ASP A 1 172 ? -23.366 5.302 -5.046 1.00 86.38 172 ASP A N 1
ATOM 1341 C CA . ASP A 1 172 ? -22.403 4.627 -5.919 1.00 86.38 172 ASP A CA 1
ATOM 1342 C C . ASP A 1 172 ? -21.076 4.348 -5.199 1.00 86.38 172 ASP A C 1
ATOM 1344 O O . ASP A 1 172 ? -20.413 3.344 -5.458 1.00 86.38 172 ASP A O 1
ATOM 1348 N N . ARG A 1 173 ? -20.687 5.203 -4.244 1.00 87.25 173 ARG A N 1
ATOM 1349 C CA . ARG A 1 173 ? -19.506 4.975 -3.400 1.00 87.25 173 ARG A CA 1
ATOM 1350 C C . ARG A 1 173 ? -19.675 3.745 -2.508 1.00 87.25 173 ARG A C 1
ATOM 1352 O O . ARG A 1 173 ? -18.736 2.963 -2.396 1.00 87.25 173 ARG A O 1
ATOM 1359 N N . ALA A 1 174 ? -20.846 3.552 -1.900 1.00 87.12 174 ALA A N 1
ATOM 1360 C CA . ALA A 1 174 ? -21.118 2.371 -1.079 1.00 87.12 174 ALA A CA 1
ATOM 1361 C C . ALA A 1 174 ? -21.096 1.078 -1.912 1.00 87.12 174 ALA A C 1
ATOM 1363 O O . ALA A 1 174 ? -20.509 0.088 -1.476 1.00 87.12 174 ALA A O 1
ATOM 1364 N N . ALA A 1 175 ? -21.656 1.105 -3.128 1.00 90.50 175 ALA A N 1
ATOM 1365 C CA . ALA A 1 175 ? -21.594 -0.022 -4.059 1.00 90.50 175 ALA A CA 1
ATOM 1366 C C . ALA A 1 175 ? -20.144 -0.368 -4.441 1.00 90.50 175 ALA A C 1
ATOM 1368 O O . ALA A 1 175 ? -19.733 -1.520 -4.332 1.00 90.50 175 ALA A O 1
ATOM 1369 N N . ARG A 1 176 ? -19.323 0.638 -4.775 1.00 93.06 176 ARG A N 1
ATOM 1370 C CA . ARG A 1 176 ? -17.893 0.438 -5.076 1.00 93.06 176 ARG A CA 1
ATOM 1371 C C . ARG A 1 176 ? -17.104 -0.130 -3.897 1.00 93.06 176 ARG A C 1
ATOM 1373 O O . ARG A 1 176 ? -16.167 -0.893 -4.111 1.00 93.06 176 ARG A O 1
ATOM 1380 N N . LEU A 1 177 ? -17.456 0.240 -2.666 1.00 94.81 177 LEU A N 1
ATOM 1381 C CA . LEU A 1 177 ? -16.834 -0.334 -1.472 1.00 94.81 177 LEU A CA 1
ATOM 1382 C C . LEU A 1 177 ? -17.227 -1.797 -1.268 1.00 94.81 177 LEU A C 1
ATOM 1384 O O . LEU A 1 177 ? -16.361 -2.600 -0.936 1.00 94.81 177 LEU A O 1
ATOM 1388 N N . ALA A 1 178 ? -18.487 -2.156 -1.516 1.00 93.62 178 ALA A N 1
ATOM 1389 C CA . ALA A 1 178 ? -18.922 -3.551 -1.482 1.00 93.62 178 ALA A CA 1
ATOM 1390 C C . ALA A 1 178 ? -18.217 -4.392 -2.567 1.00 93.62 178 ALA A C 1
ATOM 1392 O O . ALA A 1 178 ? -17.646 -5.432 -2.255 1.00 93.62 178 ALA A O 1
ATOM 1393 N N . GLU A 1 179 ? -18.137 -3.898 -3.809 1.00 95.00 179 GLU A N 1
ATOM 1394 C CA . GLU A 1 179 ? -17.362 -4.538 -4.890 1.00 95.00 179 GLU A CA 1
ATOM 1395 C C . GLU A 1 179 ? -15.883 -4.730 -4.503 1.00 95.00 179 GLU A C 1
ATOM 1397 O O . GLU A 1 179 ? -15.261 -5.744 -4.818 1.00 95.00 179 GLU A O 1
ATOM 1402 N N . ALA A 1 180 ? -15.298 -3.752 -3.809 1.00 96.69 180 ALA A N 1
ATOM 1403 C CA . ALA A 1 180 ? -13.923 -3.828 -3.333 1.00 96.69 180 ALA A CA 1
ATOM 1404 C C . ALA A 1 180 ? -13.734 -4.862 -2.209 1.00 96.69 180 ALA A C 1
ATOM 1406 O O . ALA A 1 180 ? -12.691 -5.516 -2.157 1.00 96.69 180 ALA A O 1
ATOM 1407 N N . GLU A 1 181 ? -14.725 -5.050 -1.332 1.00 97.81 181 GLU A N 1
ATOM 1408 C CA . GLU A 1 181 ? -14.722 -6.112 -0.316 1.00 97.81 181 GLU A CA 1
ATOM 1409 C C . GLU A 1 181 ? -14.720 -7.510 -0.959 1.00 97.81 181 GLU A C 1
ATOM 1411 O O . GLU A 1 181 ? -14.010 -8.398 -0.485 1.00 97.81 181 GLU A O 1
ATOM 1416 N N . GLU A 1 182 ? -15.420 -7.700 -2.082 1.00 97.25 182 GLU A N 1
ATOM 1417 C CA . GLU A 1 182 ? -15.438 -8.967 -2.836 1.00 97.25 182 GLU A CA 1
ATOM 1418 C C . GLU A 1 182 ? -14.070 -9.357 -3.426 1.00 97.25 182 GLU A C 1
ATOM 1420 O O . GLU A 1 182 ? -13.860 -10.508 -3.824 1.00 97.25 182 GLU A O 1
ATOM 1425 N N . LEU A 1 183 ? -13.109 -8.427 -3.478 1.00 96.50 183 LEU A N 1
ATOM 1426 C CA . LEU A 1 183 ? -11.734 -8.720 -3.884 1.00 96.50 183 LEU A CA 1
ATOM 1427 C C . LEU A 1 183 ? -10.911 -9.358 -2.758 1.00 96.50 183 LEU A C 1
ATOM 1429 O O . LEU A 1 183 ? -9.925 -10.032 -3.051 1.00 96.50 183 LEU A O 1
ATOM 1433 N N . LEU A 1 184 ? -11.291 -9.197 -1.484 1.00 97.88 184 LEU A N 1
ATOM 1434 C CA . LEU A 1 184 ? -10.513 -9.701 -0.343 1.00 97.88 184 LEU A CA 1
ATOM 1435 C C . LEU A 1 184 ? -10.228 -11.214 -0.397 1.00 97.88 184 LEU A C 1
ATOM 1437 O O . LEU A 1 184 ? -9.097 -11.597 -0.089 1.00 97.88 184 LEU A O 1
ATOM 1441 N N . PRO A 1 185 ? -11.169 -12.090 -0.808 1.00 97.75 185 PRO A N 1
ATOM 1442 C CA . PRO A 1 185 ? -10.880 -13.513 -0.985 1.00 97.75 185 PRO A CA 1
ATOM 1443 C C . PRO A 1 185 ? -9.890 -13.803 -2.123 1.00 97.75 185 PRO A C 1
ATOM 1445 O O . PRO A 1 185 ? -9.200 -14.815 -2.071 1.00 97.75 185 PRO A O 1
ATOM 1448 N N . LYS A 1 186 ? -9.802 -12.920 -3.129 1.00 97.62 186 LYS A N 1
ATOM 1449 C CA . LYS A 1 186 ? -8.920 -13.063 -4.302 1.00 97.62 186 LYS A CA 1
ATOM 1450 C C . LYS A 1 186 ? -7.514 -12.506 -4.054 1.00 97.62 186 LYS A C 1
ATOM 1452 O O . LYS A 1 186 ? -6.574 -12.883 -4.741 1.00 97.62 186 LYS A O 1
ATOM 1457 N N . ILE A 1 187 ? -7.351 -11.613 -3.075 1.00 97.94 187 ILE A N 1
ATOM 1458 C CA . ILE A 1 187 ? -6.044 -11.092 -2.661 1.00 97.94 187 ILE A CA 1
ATOM 1459 C C . ILE A 1 187 ? -5.466 -11.997 -1.566 1.00 97.94 187 ILE A C 1
ATOM 1461 O O . ILE A 1 187 ? -5.737 -11.850 -0.368 1.00 97.94 187 ILE A O 1
ATOM 1465 N N . THR A 1 188 ? -4.670 -12.968 -2.006 1.00 97.31 188 THR A N 1
ATOM 1466 C CA . THR A 1 188 ? -4.070 -14.012 -1.163 1.00 97.31 188 THR A CA 1
ATOM 1467 C C . THR A 1 188 ? -2.751 -13.579 -0.522 1.00 97.31 188 THR A C 1
ATOM 1469 O O . THR A 1 188 ? -2.445 -13.995 0.597 1.00 97.31 188 THR A O 1
ATOM 1472 N N . ASN A 1 189 ? -1.981 -12.697 -1.168 1.00 97.44 189 ASN A N 1
ATOM 1473 C CA . ASN A 1 189 ? -0.727 -12.199 -0.617 1.00 97.44 189 ASN A CA 1
ATOM 1474 C C . ASN A 1 189 ? -0.999 -11.289 0.589 1.00 97.44 189 ASN A C 1
ATOM 1476 O O . ASN A 1 189 ? -1.761 -10.319 0.523 1.00 97.44 189 ASN A O 1
ATOM 1480 N N . ARG A 1 190 ? -0.298 -11.557 1.696 1.00 96.88 190 ARG A N 1
ATOM 1481 C CA . ARG A 1 190 ? -0.466 -10.846 2.975 1.00 96.88 190 ARG A CA 1
ATOM 1482 C C . ARG A 1 190 ? -0.324 -9.326 2.844 1.00 96.88 190 ARG A C 1
ATOM 1484 O O . ARG A 1 190 ? -1.084 -8.587 3.466 1.00 96.88 190 ARG A O 1
ATOM 1491 N N . LEU A 1 191 ? 0.647 -8.866 2.053 1.00 95.62 191 LEU A N 1
ATOM 1492 C CA . LEU A 1 191 ? 0.959 -7.446 1.880 1.00 95.62 191 LEU A CA 1
ATOM 1493 C C . LEU A 1 191 ? -0.177 -6.662 1.186 1.00 95.62 191 LEU A C 1
ATOM 1495 O O . LEU A 1 191 ? -0.724 -5.762 1.823 1.00 95.62 191 LEU A O 1
ATOM 1499 N N . PRO A 1 192 ? -0.589 -6.984 -0.057 1.00 97.69 192 PRO A N 1
ATOM 1500 C CA . PRO A 1 192 ? -1.706 -6.294 -0.699 1.00 97.69 192 PRO A CA 1
ATOM 1501 C C . PRO A 1 192 ? -3.025 -6.493 0.054 1.00 97.69 192 PRO A C 1
ATOM 1503 O O . PRO A 1 192 ? -3.834 -5.572 0.088 1.00 97.69 192 PRO A O 1
ATOM 1506 N N . ARG A 1 193 ? -3.240 -7.630 0.732 1.00 98.31 193 ARG A N 1
ATOM 1507 C CA . ARG A 1 193 ? -4.445 -7.828 1.554 1.00 98.31 193 ARG A CA 1
ATOM 1508 C C . ARG A 1 193 ? -4.506 -6.847 2.724 1.00 98.31 193 ARG A C 1
ATOM 1510 O O . ARG A 1 193 ? -5.555 -6.264 2.989 1.00 98.31 193 ARG A O 1
ATOM 1517 N N . ARG A 1 194 ? -3.374 -6.631 3.407 1.00 98.00 194 ARG A N 1
ATOM 1518 C CA . ARG A 1 194 ? -3.247 -5.624 4.471 1.00 98.00 194 ARG A CA 1
ATOM 1519 C C . ARG A 1 194 ? -3.565 -4.237 3.933 1.00 98.00 194 ARG A C 1
ATOM 1521 O O . ARG A 1 194 ? -4.308 -3.497 4.570 1.00 98.00 194 ARG A O 1
ATOM 1528 N N . ASP A 1 195 ? -2.990 -3.894 2.787 1.00 97.25 195 ASP A N 1
ATOM 1529 C CA . ASP A 1 195 ? -3.171 -2.574 2.192 1.00 97.25 195 ASP A CA 1
ATOM 1530 C C . ASP A 1 195 ? -4.627 -2.368 1.746 1.00 97.25 195 ASP A C 1
ATOM 1532 O O . ASP A 1 195 ? -5.193 -1.321 2.038 1.00 97.25 195 ASP A O 1
ATOM 1536 N N . LEU A 1 196 ? -5.286 -3.380 1.168 1.00 97.94 196 LEU A N 1
ATOM 1537 C CA . LEU A 1 196 ? -6.711 -3.303 0.827 1.00 97.94 196 LEU A CA 1
ATOM 1538 C C . LEU A 1 196 ? -7.596 -3.097 2.066 1.00 97.94 196 LEU A C 1
ATOM 1540 O O . LEU A 1 196 ? -8.493 -2.261 2.040 1.00 97.94 196 LEU A O 1
ATOM 1544 N N . HIS A 1 197 ? -7.335 -3.808 3.166 1.00 98.38 197 HIS A N 1
ATOM 1545 C CA . HIS A 1 197 ? -8.045 -3.567 4.426 1.00 98.38 197 HIS A CA 1
ATOM 1546 C C . HIS A 1 197 ? -7.826 -2.149 4.960 1.00 98.38 197 HIS A C 1
ATOM 1548 O O . HIS A 1 197 ? -8.765 -1.541 5.466 1.00 98.38 197 HIS A O 1
ATOM 1554 N N . ALA A 1 198 ? -6.617 -1.601 4.826 1.00 97.12 198 ALA A N 1
ATOM 1555 C CA . ALA A 1 198 ? -6.349 -0.217 5.199 1.00 97.12 198 ALA A CA 1
ATOM 1556 C C . ALA A 1 198 ? -7.248 0.742 4.404 1.00 97.12 198 ALA A C 1
ATOM 1558 O O . ALA A 1 198 ? -7.979 1.530 5.005 1.00 97.12 198 ALA A O 1
ATOM 1559 N N . GLU A 1 199 ? -7.236 0.628 3.071 1.00 96.31 199 GLU A N 1
ATOM 1560 C CA . GLU A 1 199 ? -8.024 1.487 2.179 1.00 96.31 199 GLU A CA 1
ATOM 1561 C C . GLU A 1 199 ? -9.528 1.353 2.437 1.00 96.31 199 GLU A C 1
ATOM 1563 O O . GLU A 1 199 ? -10.218 2.359 2.591 1.00 96.31 199 GLU A O 1
ATOM 1568 N N . LEU A 1 200 ? -10.039 0.124 2.568 1.00 97.19 200 LEU A N 1
ATOM 1569 C CA . LEU A 1 200 ? -11.446 -0.120 2.891 1.00 97.19 200 LEU A CA 1
ATOM 1570 C C . LEU A 1 200 ? -11.823 0.470 4.254 1.00 97.19 200 LEU A C 1
ATOM 1572 O O . LEU A 1 200 ? -12.866 1.107 4.376 1.00 97.19 200 LEU A O 1
ATOM 1576 N N . GLY A 1 201 ? -10.971 0.308 5.270 1.00 96.75 201 GLY A N 1
ATOM 1577 C CA . GLY A 1 201 ? -11.200 0.866 6.602 1.00 96.75 201 GLY A CA 1
ATOM 1578 C C . GLY A 1 201 ? -11.326 2.389 6.576 1.00 96.75 201 GLY A C 1
ATOM 1579 O O . GLY A 1 201 ? -12.279 2.948 7.121 1.00 96.75 201 GLY A O 1
ATOM 1580 N N . PHE A 1 202 ? -10.404 3.067 5.890 1.00 95.38 202 PHE A N 1
ATOM 1581 C CA . PHE A 1 202 ? -10.470 4.516 5.696 1.00 95.38 202 PHE A CA 1
ATOM 1582 C C . PHE A 1 202 ? -11.701 4.938 4.890 1.00 95.38 202 PHE A C 1
ATOM 1584 O O . PHE A 1 202 ? -12.387 5.891 5.261 1.00 95.38 202 PHE A O 1
ATOM 1591 N N . ALA A 1 203 ? -11.994 4.246 3.795 1.00 94.19 203 ALA A N 1
ATOM 1592 C CA . ALA A 1 203 ? -13.065 4.644 2.901 1.00 94.19 203 ALA A CA 1
ATOM 1593 C C . ALA A 1 203 ? -14.457 4.425 3.506 1.00 94.19 203 ALA A C 1
ATOM 1595 O O . ALA A 1 203 ? -15.321 5.284 3.344 1.00 94.19 203 ALA A O 1
ATOM 1596 N N . TRP A 1 204 ? -14.665 3.347 4.269 1.00 95.38 204 TRP A N 1
ATOM 1597 C CA . TRP A 1 204 ? -15.893 3.158 5.043 1.00 95.38 204 TRP A CA 1
ATOM 1598 C C . TRP A 1 204 ? -16.041 4.198 6.151 1.00 95.38 204 TRP A C 1
ATOM 1600 O O . TRP A 1 204 ? -17.143 4.711 6.340 1.00 95.38 204 TRP A O 1
ATOM 1610 N N . LEU A 1 205 ? -14.952 4.562 6.840 1.00 94.38 205 LEU A N 1
ATOM 1611 C CA . LEU A 1 205 ? -14.983 5.581 7.896 1.00 94.38 205 LEU A CA 1
ATOM 1612 C C . LEU A 1 205 ? -15.419 6.954 7.364 1.00 94.38 205 LEU A C 1
ATOM 1614 O O . LEU A 1 205 ? -16.096 7.701 8.066 1.00 94.38 205 LEU A O 1
ATOM 1618 N N . HIS A 1 206 ? -15.036 7.277 6.128 1.00 90.19 206 HIS A N 1
ATOM 1619 C CA . HIS A 1 206 ? -15.279 8.578 5.503 1.00 90.19 206 HIS A CA 1
ATOM 1620 C C . HIS A 1 206 ? -16.353 8.561 4.404 1.00 90.19 206 HIS A C 1
ATOM 1622 O O . HIS A 1 206 ? -16.518 9.559 3.698 1.00 90.19 206 HIS A O 1
ATOM 1628 N N . ALA A 1 207 ? -17.098 7.464 4.244 1.00 85.81 207 ALA A N 1
ATOM 1629 C CA . ALA A 1 207 ? -18.259 7.441 3.359 1.00 85.81 207 ALA A CA 1
ATOM 1630 C C . ALA A 1 207 ? -19.306 8.479 3.829 1.00 85.81 207 ALA A C 1
ATOM 1632 O O . ALA A 1 207 ? -19.413 8.783 5.017 1.00 85.81 207 ALA A O 1
ATOM 1633 N N . SER A 1 208 ? -20.043 9.087 2.895 1.00 70.06 208 SER A N 1
ATOM 1634 C CA . SER A 1 208 ? -20.965 10.203 3.168 1.00 70.06 208 SER A CA 1
ATOM 1635 C C . SER A 1 208 ? -21.995 9.891 4.274 1.00 70.06 208 SER A C 1
ATOM 1637 O O . SER A 1 208 ? -22.365 8.739 4.465 1.00 70.06 208 SER A O 1
ATOM 1639 N N . MET A 1 209 ? -22.479 10.928 4.977 1.00 61.12 209 MET A N 1
ATOM 1640 C CA . MET A 1 209 ? -23.412 10.841 6.124 1.00 61.12 209 MET A CA 1
ATOM 1641 C C . MET A 1 209 ? -22.904 10.024 7.330 1.00 61.12 209 MET A C 1
ATOM 1643 O O . MET A 1 209 ? -23.646 9.250 7.923 1.00 61.12 209 MET A O 1
ATOM 1647 N N . GLY A 1 210 ? -21.646 10.231 7.733 1.00 70.94 210 GLY A N 1
ATOM 1648 C CA . GLY A 1 210 ? -21.110 9.691 8.994 1.00 70.94 210 GLY A CA 1
ATOM 1649 C C . GLY A 1 210 ? -20.355 8.363 8.880 1.00 70.94 210 GLY A C 1
ATOM 1650 O O . GLY A 1 210 ? -19.836 7.887 9.892 1.00 70.94 210 GLY A O 1
ATOM 1651 N N . GLY A 1 211 ? -20.224 7.821 7.666 1.00 85.31 211 GLY A N 1
ATOM 1652 C CA . GLY A 1 211 ? -19.493 6.587 7.388 1.00 85.31 211 GLY A CA 1
ATOM 1653 C C . GLY A 1 211 ? -20.181 5.330 7.923 1.00 85.31 211 GLY A C 1
ATOM 1654 O O . GLY A 1 211 ? -21.172 5.387 8.644 1.00 85.31 211 GLY A O 1
ATOM 1655 N N . ASN A 1 212 ? -19.629 4.165 7.586 1.00 93.56 212 ASN A N 1
ATOM 1656 C CA . ASN A 1 212 ? -19.965 2.902 8.238 1.00 93.56 212 ASN A CA 1
ATOM 1657 C C . ASN A 1 212 ? -18.841 2.547 9.217 1.00 93.56 212 ASN A C 1
ATOM 1659 O O . ASN A 1 212 ? -17.833 1.930 8.854 1.00 93.56 212 ASN A O 1
ATOM 1663 N N . ARG A 1 213 ? -18.996 3.003 10.461 1.00 95.81 213 ARG A N 1
ATOM 1664 C CA . ARG A 1 213 ? -17.974 2.867 11.502 1.00 95.81 213 ARG A CA 1
ATOM 1665 C C . ARG A 1 213 ? -17.751 1.413 11.914 1.00 95.81 213 ARG A C 1
ATOM 1667 O O . ARG A 1 213 ? -16.601 1.053 12.165 1.00 95.81 213 ARG A O 1
ATOM 1674 N N . GLU A 1 214 ? -18.780 0.558 11.933 1.00 97.00 214 GLU A N 1
ATOM 1675 C CA . GLU A 1 214 ? -18.574 -0.864 12.233 1.00 97.00 214 GLU A CA 1
ATOM 1676 C C . GLU A 1 214 ? -17.719 -1.560 11.173 1.00 97.00 214 GLU A C 1
ATOM 1678 O O . GLU A 1 214 ? -16.787 -2.285 11.532 1.00 97.00 214 GLU A O 1
ATOM 1683 N N . LYS A 1 215 ? -17.990 -1.319 9.883 1.00 96.94 215 LYS A N 1
ATOM 1684 C CA . LYS A 1 215 ? -17.172 -1.864 8.789 1.00 96.94 215 LYS A CA 1
ATOM 1685 C C . LYS A 1 215 ? -15.746 -1.326 8.825 1.00 96.94 215 LYS A C 1
ATOM 1687 O O . LYS A 1 215 ? -14.794 -2.094 8.687 1.00 96.94 215 LYS A O 1
ATOM 1692 N N . ALA A 1 216 ? -15.587 -0.025 9.072 1.00 97.62 216 ALA A N 1
ATOM 1693 C CA . ALA A 1 216 ? -14.272 0.584 9.220 1.00 97.62 216 ALA A CA 1
ATOM 1694 C C . ALA A 1 216 ? -13.454 -0.086 10.335 1.00 97.62 216 ALA A C 1
ATOM 1696 O O . ALA A 1 216 ? -12.308 -0.483 10.113 1.00 97.62 216 ALA A O 1
ATOM 1697 N N . LEU A 1 217 ? -14.062 -0.280 11.512 1.00 98.44 217 LEU A N 1
ATOM 1698 C CA . LEU A 1 217 ? -13.429 -0.968 12.633 1.00 98.44 217 LEU A CA 1
ATOM 1699 C C . LEU A 1 217 ? -13.029 -2.400 12.264 1.00 98.44 217 LEU A C 1
ATOM 1701 O O . LEU A 1 217 ? -11.894 -2.794 12.532 1.00 98.44 217 LEU A O 1
ATOM 1705 N N . ALA A 1 218 ? -13.927 -3.161 11.631 1.00 98.50 218 ALA A N 1
ATOM 1706 C CA . ALA A 1 218 ? -13.646 -4.533 11.216 1.00 98.50 218 ALA A CA 1
ATOM 1707 C C . ALA A 1 218 ? -12.407 -4.606 10.309 1.00 98.50 218 ALA A C 1
ATOM 1709 O O . ALA A 1 218 ? -11.506 -5.412 10.545 1.00 98.50 218 ALA A O 1
ATOM 1710 N N . HIS A 1 219 ? -12.298 -3.715 9.324 1.00 98.50 219 HIS A N 1
ATOM 1711 C CA . HIS A 1 219 ? -11.133 -3.690 8.446 1.00 98.50 219 HIS A CA 1
ATOM 1712 C C . HIS A 1 219 ? -9.848 -3.227 9.129 1.00 98.50 219 HIS A C 1
ATOM 1714 O O . HIS A 1 219 ? -8.800 -3.813 8.867 1.00 98.50 219 HIS A O 1
ATOM 1720 N N . PHE A 1 220 ? -9.890 -2.232 10.022 1.00 98.69 220 PHE A N 1
ATOM 1721 C CA . PHE A 1 220 ? -8.685 -1.840 10.761 1.00 98.69 220 PHE A CA 1
ATOM 1722 C C . PHE A 1 220 ? -8.181 -2.970 11.671 1.00 98.69 220 PHE A C 1
ATOM 1724 O O . PHE A 1 220 ? -6.970 -3.181 11.770 1.00 98.69 220 PHE A O 1
ATOM 1731 N N . VAL A 1 221 ? -9.083 -3.747 12.281 1.00 98.69 221 VAL A N 1
ATOM 1732 C CA . VAL A 1 221 ? -8.718 -4.947 13.051 1.00 98.69 221 VAL A CA 1
ATOM 1733 C C . VAL A 1 221 ? -8.036 -5.988 12.155 1.00 98.69 221 VAL A C 1
ATOM 1735 O O . VAL A 1 221 ? -6.959 -6.476 12.507 1.00 98.69 221 VAL A O 1
ATOM 1738 N N . GLU A 1 222 ? -8.596 -6.295 10.982 1.00 98.62 222 GLU A N 1
ATOM 1739 C CA . GLU A 1 222 ? -7.981 -7.235 10.031 1.00 98.62 222 GLU A CA 1
ATOM 1740 C C . GLU A 1 222 ? -6.630 -6.736 9.489 1.00 98.62 222 GLU A C 1
ATOM 1742 O O . GLU A 1 222 ? -5.654 -7.489 9.446 1.00 98.62 222 GLU A O 1
ATOM 1747 N N . GLN A 1 223 ? -6.514 -5.445 9.165 1.00 98.31 223 GLN A N 1
ATOM 1748 C CA . GLN A 1 223 ? -5.244 -4.815 8.796 1.00 98.31 223 GLN A CA 1
ATOM 1749 C C . GLN A 1 223 ? -4.185 -5.027 9.889 1.00 98.31 223 GLN A C 1
ATOM 1751 O O . GLN A 1 223 ? -3.036 -5.368 9.593 1.00 98.31 223 GLN A O 1
ATOM 1756 N N . ASN A 1 224 ? -4.562 -4.839 11.157 1.00 98.25 224 ASN A N 1
ATOM 1757 C CA . ASN A 1 224 ? -3.648 -4.994 12.280 1.00 98.25 224 ASN A CA 1
ATOM 1758 C C . ASN A 1 224 ? -3.181 -6.451 12.452 1.00 98.25 224 ASN A C 1
ATOM 1760 O O . ASN A 1 224 ? -1.984 -6.674 12.650 1.00 98.25 224 ASN A O 1
ATOM 1764 N N . LYS A 1 225 ? -4.076 -7.438 12.280 1.00 98.19 225 LYS A N 1
ATOM 1765 C CA . LYS A 1 225 ? -3.735 -8.878 12.282 1.00 98.19 225 LYS A CA 1
ATOM 1766 C C . LYS A 1 225 ? -2.721 -9.236 11.190 1.00 98.19 225 LYS A C 1
ATOM 1768 O O . LYS A 1 225 ? -1.799 -10.025 11.415 1.00 98.19 225 LYS A O 1
ATOM 1773 N N . LEU A 1 226 ? -2.840 -8.613 10.016 1.00 97.38 226 LEU A N 1
ATOM 1774 C CA . LEU A 1 226 ? -1.899 -8.785 8.903 1.00 97.38 226 LEU A CA 1
ATOM 1775 C C . LEU A 1 226 ? -0.556 -8.066 9.126 1.00 97.38 226 LEU A C 1
ATOM 1777 O O . LEU A 1 226 ? 0.417 -8.349 8.426 1.00 97.38 226 LEU A O 1
ATOM 1781 N N . GLY A 1 227 ? -0.434 -7.244 10.166 1.00 95.62 227 GLY A N 1
ATOM 1782 C CA . GLY A 1 227 ? 0.828 -6.678 10.633 1.00 95.62 227 GLY A CA 1
ATOM 1783 C C . GLY A 1 227 ? 1.270 -5.434 9.861 1.00 95.62 227 GLY A C 1
ATOM 1784 O O . GLY A 1 227 ? 1.460 -5.437 8.645 1.00 95.62 227 GLY A O 1
ATOM 1785 N N . ILE A 1 228 ? 1.510 -4.353 10.600 1.00 94.44 228 ILE A N 1
ATOM 1786 C CA . ILE A 1 228 ? 1.969 -3.071 10.058 1.00 94.44 228 ILE A CA 1
ATOM 1787 C C . ILE A 1 228 ? 3.474 -2.950 10.295 1.00 94.44 228 ILE A C 1
ATOM 1789 O O . ILE A 1 228 ? 3.934 -3.014 11.434 1.00 94.44 228 ILE A O 1
ATOM 1793 N N . GLN A 1 229 ? 4.255 -2.791 9.224 1.00 90.75 229 GLN A N 1
ATOM 1794 C CA . GLN A 1 229 ? 5.724 -2.814 9.299 1.00 90.75 229 GLN A CA 1
ATOM 1795 C C . GLN A 1 229 ? 6.301 -1.591 10.022 1.00 90.75 229 GLN A C 1
ATOM 1797 O O . GLN A 1 229 ? 7.211 -1.728 10.832 1.00 90.75 229 GLN A O 1
ATOM 1802 N N . ARG A 1 230 ? 5.758 -0.397 9.762 1.00 91.88 230 ARG A N 1
ATOM 1803 C CA . ARG A 1 230 ? 6.262 0.850 10.348 1.00 91.88 230 ARG A CA 1
ATOM 1804 C C . ARG A 1 230 ? 5.860 0.977 11.807 1.00 91.88 230 ARG A C 1
ATOM 1806 O O . ARG A 1 230 ? 4.674 0.901 12.120 1.00 91.88 230 ARG A O 1
ATOM 1813 N N . TYR A 1 231 ? 6.845 1.245 12.662 1.00 93.62 231 TYR A N 1
ATOM 1814 C CA . TYR A 1 231 ? 6.654 1.389 14.103 1.00 93.62 231 TYR A CA 1
ATOM 1815 C C . TYR A 1 231 ? 5.585 2.436 14.453 1.00 93.62 231 TYR A C 1
ATOM 1817 O O . TYR A 1 231 ? 4.624 2.104 15.143 1.00 93.62 231 TYR A O 1
ATOM 1825 N N . SER A 1 232 ? 5.697 3.654 13.910 1.00 94.62 232 SER A N 1
ATOM 1826 C CA . SER A 1 232 ? 4.740 4.746 14.151 1.00 94.62 232 SER A CA 1
ATOM 1827 C C . SER A 1 232 ? 3.344 4.442 13.606 1.00 94.62 232 SER A C 1
ATOM 1829 O O . SER A 1 232 ? 2.366 4.546 14.336 1.00 94.62 232 SER A O 1
ATOM 1831 N N . ALA A 1 233 ? 3.243 3.967 12.360 1.00 94.75 233 ALA A N 1
ATOM 1832 C CA . ALA A 1 233 ? 1.950 3.641 11.753 1.00 94.75 233 ALA A CA 1
ATOM 1833 C C . ALA A 1 233 ? 1.220 2.506 12.494 1.00 94.75 233 ALA A C 1
ATOM 1835 O O . ALA A 1 233 ? -0.009 2.483 12.548 1.00 94.75 233 ALA A O 1
ATOM 1836 N N . ARG A 1 234 ? 1.965 1.556 13.073 1.00 97.56 234 ARG A N 1
ATOM 1837 C CA . ARG A 1 234 ? 1.390 0.512 13.926 1.00 97.56 234 ARG A CA 1
ATOM 1838 C C . ARG A 1 234 ? 0.834 1.110 15.222 1.00 97.56 234 ARG A C 1
ATOM 1840 O O . ARG A 1 234 ? -0.286 0.764 15.583 1.00 97.56 234 ARG A O 1
ATOM 1847 N N . ALA A 1 235 ? 1.552 2.040 15.852 1.00 97.69 235 ALA A N 1
ATOM 1848 C CA . ALA A 1 235 ? 1.089 2.769 17.035 1.00 97.69 235 ALA A CA 1
ATOM 1849 C C . ALA A 1 235 ? -0.223 3.525 16.746 1.00 97.69 235 ALA A C 1
ATOM 1851 O O . ALA A 1 235 ? -1.213 3.375 17.462 1.00 97.69 235 ALA A O 1
ATOM 1852 N N . ASP A 1 236 ? -0.257 4.262 15.632 1.00 97.62 236 ASP A N 1
ATOM 1853 C CA . ASP A 1 236 ? -1.428 5.025 15.187 1.00 97.62 236 ASP A CA 1
ATOM 1854 C C . ASP A 1 236 ? -2.626 4.118 14.881 1.00 97.62 236 ASP A C 1
ATOM 1856 O O . ASP A 1 236 ? -3.766 4.452 15.203 1.00 97.62 236 ASP A O 1
ATOM 1860 N N . SER A 1 237 ? -2.377 2.950 14.282 1.00 97.81 237 SER A N 1
ATOM 1861 C CA . SER A 1 237 ? -3.412 1.951 14.013 1.00 97.81 237 SER A CA 1
ATOM 1862 C C . SER A 1 237 ? -4.030 1.406 15.301 1.00 97.81 237 SER A C 1
ATOM 1864 O O . SER A 1 237 ? -5.254 1.312 15.369 1.00 97.81 237 SER A O 1
ATOM 1866 N N . LEU A 1 238 ? -3.227 1.096 16.329 1.00 98.62 238 LEU A N 1
ATOM 1867 C CA . LEU A 1 238 ? -3.748 0.602 17.609 1.00 98.62 238 LEU A CA 1
ATOM 1868 C C . LEU A 1 238 ? -4.689 1.622 18.260 1.00 98.62 238 LEU A C 1
ATOM 1870 O O . LEU A 1 238 ? -5.815 1.275 18.611 1.00 98.62 238 LEU A O 1
ATOM 1874 N N . LEU A 1 239 ? -4.262 2.885 18.354 1.00 98.56 239 LEU A N 1
ATOM 1875 C CA . LEU A 1 239 ? -5.093 3.949 18.921 1.00 98.56 239 LEU A CA 1
ATOM 1876 C C . LEU A 1 239 ? -6.347 4.207 18.092 1.00 98.56 239 LEU A C 1
ATOM 1878 O O . LEU A 1 239 ? -7.417 4.421 18.653 1.00 98.56 239 LEU A O 1
ATOM 1882 N N . ARG A 1 240 ? -6.247 4.160 16.761 1.00 98.25 240 ARG A N 1
ATOM 1883 C CA . ARG A 1 240 ? -7.413 4.323 15.891 1.00 98.25 240 ARG A CA 1
ATOM 1884 C C . ARG A 1 240 ? -8.456 3.237 16.126 1.00 98.25 240 ARG A C 1
ATOM 1886 O O . ARG A 1 240 ? -9.635 3.559 16.232 1.00 98.25 240 ARG A O 1
ATOM 1893 N N . ILE A 1 241 ? -8.029 1.977 16.194 1.00 98.69 241 ILE A N 1
ATOM 1894 C CA . ILE A 1 241 ? -8.923 0.846 16.464 1.00 98.69 241 ILE A CA 1
ATOM 1895 C C . ILE A 1 241 ? -9.572 1.022 17.835 1.00 98.69 241 ILE A C 1
ATOM 1897 O O . ILE A 1 241 ? -10.787 0.892 17.944 1.00 98.69 241 ILE A O 1
ATOM 1901 N N . ALA A 1 242 ? -8.783 1.371 18.856 1.00 98.69 242 ALA A N 1
ATOM 1902 C CA . ALA A 1 242 ? -9.281 1.552 20.213 1.00 98.69 242 ALA A CA 1
ATOM 1903 C C . ALA A 1 242 ? -10.309 2.692 20.320 1.00 98.69 242 ALA A C 1
ATOM 1905 O O . ALA A 1 242 ? -11.402 2.486 20.844 1.00 98.69 242 ALA A O 1
ATOM 1906 N N . ASN A 1 243 ? -9.995 3.864 19.756 1.00 98.44 243 ASN A N 1
ATOM 1907 C CA . ASN A 1 243 ? -10.893 5.021 19.743 1.00 98.44 243 ASN A CA 1
ATOM 1908 C C . ASN A 1 243 ? -12.202 4.700 19.008 1.00 98.44 243 ASN A C 1
ATOM 1910 O O . ASN A 1 243 ? -13.281 4.941 19.540 1.00 98.44 243 ASN A O 1
ATOM 1914 N N . LEU A 1 244 ? -12.115 4.103 17.816 1.00 98.12 244 LEU A N 1
ATOM 1915 C CA . LEU A 1 244 ? -13.299 3.758 17.029 1.00 98.12 244 LEU A CA 1
ATOM 1916 C C . LEU A 1 244 ? -14.149 2.676 17.714 1.00 98.12 244 LEU A C 1
ATOM 1918 O O . LEU A 1 244 ? -15.374 2.737 17.676 1.00 98.12 244 LEU A O 1
ATOM 1922 N N . ALA A 1 245 ? -13.517 1.700 18.371 1.00 98.56 245 ALA A N 1
ATOM 1923 C CA . ALA A 1 245 ? -14.217 0.697 19.167 1.00 98.56 245 ALA A CA 1
ATOM 1924 C C . ALA A 1 245 ? -14.951 1.323 20.361 1.00 98.56 245 ALA A C 1
ATOM 1926 O O . ALA A 1 245 ? -16.117 1.001 20.581 1.00 98.56 245 ALA A O 1
ATOM 1927 N N . LYS A 1 246 ? -14.312 2.259 21.073 1.00 98.44 246 LYS A N 1
ATOM 1928 C CA . LYS A 1 246 ? -14.925 3.019 22.172 1.00 98.44 246 LYS A CA 1
ATOM 1929 C C . LYS A 1 246 ? -16.134 3.825 21.700 1.00 98.44 246 LYS A C 1
ATOM 1931 O O . LYS A 1 246 ? -17.186 3.761 22.325 1.00 98.44 246 LYS A O 1
ATOM 1936 N N . GLU A 1 247 ? -16.009 4.546 20.586 1.00 97.25 247 GLU A N 1
ATOM 1937 C CA . GLU A 1 247 ? -17.118 5.307 19.987 1.00 97.25 247 GLU A CA 1
ATOM 1938 C C . GLU A 1 247 ? -18.322 4.421 19.627 1.00 97.25 247 GLU A C 1
ATOM 1940 O O . GLU A 1 247 ? -19.458 4.885 19.662 1.00 97.25 247 GLU A O 1
ATOM 1945 N N . LEU A 1 248 ? -18.077 3.148 19.305 1.00 97.62 248 LEU A N 1
ATOM 1946 C CA . LEU A 1 248 ? -19.097 2.141 19.004 1.00 97.62 248 LEU A CA 1
ATOM 1947 C C . LEU A 1 248 ? -19.581 1.360 20.241 1.00 97.62 248 LEU A C 1
ATOM 1949 O O . LEU A 1 248 ? -20.333 0.400 20.090 1.00 97.62 248 LEU A O 1
ATOM 1953 N N . GLY A 1 249 ? -19.123 1.709 21.449 1.00 98.12 249 GLY A N 1
ATOM 1954 C CA . GLY A 1 249 ? -19.453 0.993 22.687 1.00 98.12 249 GLY A CA 1
ATOM 1955 C C . GLY A 1 249 ? -18.854 -0.417 22.796 1.00 98.12 249 GLY A C 1
ATOM 1956 O O . GLY A 1 249 ? -19.257 -1.192 23.661 1.00 98.12 249 GLY A O 1
ATOM 1957 N N . LYS A 1 250 ? -17.890 -0.775 21.936 1.00 98.44 250 LYS A N 1
ATOM 1958 C CA . LYS A 1 250 ? -17.189 -2.073 21.940 1.00 98.44 250 LYS A CA 1
ATOM 1959 C C . LYS A 1 250 ? -16.003 -2.031 22.900 1.00 98.44 250 LYS A C 1
ATOM 1961 O O . LYS A 1 250 ? -14.838 -2.018 22.491 1.00 98.44 250 LYS A O 1
ATOM 1966 N N . ASN A 1 251 ? -16.322 -1.922 24.187 1.00 98.31 251 ASN A N 1
ATOM 1967 C CA . ASN A 1 251 ? -15.350 -1.662 25.247 1.00 98.31 251 ASN A CA 1
ATOM 1968 C C . ASN A 1 251 ? -14.280 -2.753 25.364 1.00 98.31 251 ASN A C 1
ATOM 1970 O O . ASN A 1 251 ? -13.121 -2.440 25.604 1.00 98.31 251 ASN A O 1
ATOM 1974 N N . ASP A 1 252 ? -14.630 -4.016 25.141 1.00 98.19 252 ASP A N 1
ATOM 1975 C CA . ASP A 1 252 ? -13.697 -5.145 25.121 1.00 98.19 252 ASP A CA 1
ATOM 1976 C C . ASP A 1 252 ? -12.576 -4.954 24.082 1.00 98.19 252 ASP A C 1
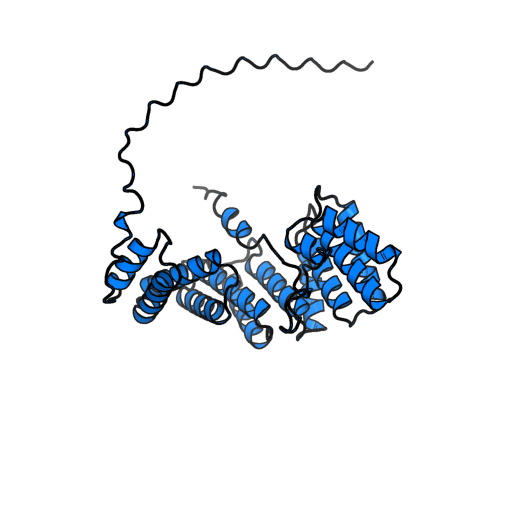ATOM 1978 O O . ASP A 1 252 ? -11.389 -5.064 24.403 1.00 98.19 252 ASP A O 1
ATOM 1982 N N . ILE A 1 253 ? -12.945 -4.578 22.854 1.00 98.38 253 ILE A N 1
ATOM 1983 C CA . ILE A 1 253 ? -12.001 -4.277 21.775 1.00 98.38 253 ILE A CA 1
ATOM 1984 C C . ILE A 1 253 ? -11.197 -3.020 22.122 1.00 98.38 253 ILE A C 1
ATOM 1986 O O . ILE A 1 253 ? -9.975 -3.013 21.964 1.00 98.38 253 ILE A O 1
ATOM 1990 N N . ALA A 1 254 ? -11.853 -1.966 22.614 1.00 98.69 254 ALA A N 1
ATOM 1991 C CA . ALA A 1 254 ? -11.181 -0.722 22.980 1.00 98.69 254 ALA A CA 1
ATOM 1992 C C . ALA A 1 254 ? -10.088 -0.959 24.034 1.00 98.69 254 ALA A C 1
ATOM 1994 O O . ALA A 1 254 ? -8.936 -0.571 23.829 1.00 98.69 254 ALA A O 1
ATOM 1995 N N . ILE A 1 255 ? -10.425 -1.670 25.115 1.00 98.50 255 ILE A N 1
ATOM 1996 C CA . ILE A 1 255 ? -9.493 -2.040 26.185 1.00 98.50 255 ILE A CA 1
ATOM 1997 C C . ILE A 1 255 ? -8.331 -2.847 25.614 1.00 98.50 255 ILE A C 1
ATOM 1999 O O . ILE A 1 255 ? -7.178 -2.479 25.833 1.00 98.50 255 ILE A O 1
ATOM 2003 N N . ALA A 1 256 ? -8.608 -3.900 24.838 1.00 98.31 256 ALA A N 1
ATOM 2004 C CA . ALA A 1 256 ? -7.564 -4.752 24.277 1.00 98.31 256 ALA A CA 1
ATOM 2005 C C . ALA A 1 256 ? -6.535 -3.950 23.459 1.00 98.31 256 ALA A C 1
ATOM 2007 O O . ALA A 1 256 ? -5.324 -4.145 23.607 1.00 98.31 256 ALA A O 1
ATOM 2008 N N . PHE A 1 257 ? -6.997 -3.015 22.625 1.00 98.56 257 PHE A N 1
ATOM 2009 C CA . PHE A 1 257 ? -6.118 -2.215 21.774 1.00 98.56 257 PHE A CA 1
ATOM 2010 C C . PHE A 1 257 ? -5.408 -1.075 22.521 1.00 98.56 257 PHE A C 1
ATOM 2012 O O . PHE A 1 257 ? -4.222 -0.855 22.256 1.00 98.56 257 PHE A O 1
ATOM 2019 N N . TYR A 1 258 ? -6.047 -0.408 23.491 1.00 98.56 258 TYR A N 1
ATOM 2020 C CA . TYR A 1 258 ? -5.349 0.554 24.356 1.00 98.56 258 TYR A CA 1
ATOM 2021 C C . TYR A 1 258 ? -4.277 -0.128 25.210 1.00 98.56 258 TYR A C 1
ATOM 2023 O O . TYR A 1 258 ? -3.137 0.333 25.234 1.00 98.56 258 TYR A O 1
ATOM 2031 N N . SER A 1 259 ? -4.595 -1.248 25.867 1.00 97.69 259 SER A N 1
ATOM 2032 C CA . SER A 1 259 ? -3.633 -2.001 26.683 1.00 97.69 259 SER A CA 1
ATOM 2033 C C . SER A 1 259 ? -2.434 -2.460 25.857 1.00 97.69 259 SER A C 1
ATOM 2035 O O . SER A 1 259 ? -1.291 -2.363 26.306 1.00 97.69 259 SER A O 1
ATOM 2037 N N . ARG A 1 260 ? -2.676 -2.915 24.622 1.00 97.88 260 ARG A N 1
ATOM 2038 C CA . ARG A 1 260 ? -1.606 -3.286 23.696 1.00 97.88 260 ARG A CA 1
ATOM 2039 C C . ARG A 1 260 ? -0.741 -2.089 23.303 1.00 97.88 260 ARG A C 1
ATOM 2041 O O . ARG A 1 260 ? 0.478 -2.225 23.295 1.00 97.88 260 ARG A O 1
ATOM 2048 N N . PHE A 1 261 ? -1.342 -0.933 23.020 1.00 98.12 261 PHE A N 1
ATOM 2049 C CA . PHE A 1 261 ? -0.600 0.297 22.737 1.00 98.12 261 PHE A CA 1
ATOM 2050 C C . PHE A 1 261 ? 0.299 0.697 23.914 1.00 98.12 261 PHE A C 1
ATOM 2052 O O . PHE A 1 261 ? 1.499 0.868 23.721 1.00 98.12 261 PHE A O 1
ATOM 2059 N N . ILE A 1 262 ? -0.246 0.739 25.134 1.00 97.06 262 ILE A N 1
ATOM 2060 C CA . ILE A 1 262 ? 0.500 1.092 26.355 1.00 97.06 262 ILE A CA 1
ATOM 2061 C C . ILE A 1 262 ? 1.695 0.153 26.564 1.00 97.06 262 ILE A C 1
ATOM 2063 O O . ILE A 1 262 ? 2.796 0.599 26.884 1.00 97.06 262 ILE A O 1
ATOM 2067 N N . LYS A 1 263 ? 1.490 -1.150 26.339 1.00 96.44 263 LYS A N 1
ATOM 2068 C CA . LYS A 1 263 ? 2.533 -2.172 26.475 1.00 96.44 263 LYS A CA 1
ATOM 2069 C C . LYS A 1 263 ? 3.613 -2.077 25.393 1.00 96.44 263 LYS A C 1
ATOM 2071 O O . LYS A 1 263 ? 4.792 -2.204 25.708 1.00 96.44 263 LYS A O 1
ATOM 2076 N N . GLU A 1 264 ? 3.229 -1.925 24.126 1.00 96.50 264 GLU A N 1
ATOM 2077 C CA . GLU A 1 264 ? 4.172 -1.928 22.994 1.00 96.50 264 GLU A CA 1
ATOM 2078 C C . GLU A 1 264 ? 4.909 -0.590 22.825 1.00 96.50 264 GLU A C 1
ATOM 2080 O O . GLU A 1 264 ? 6.015 -0.569 22.285 1.00 96.50 264 GLU A O 1
ATOM 2085 N N . TYR A 1 265 ? 4.327 0.513 23.304 1.00 96.56 265 TYR A N 1
ATOM 2086 C CA . TYR A 1 265 ? 4.818 1.874 23.088 1.00 96.56 265 TYR A CA 1
ATOM 2087 C C . TYR A 1 265 ? 4.962 2.661 24.404 1.00 96.56 265 TYR A C 1
ATOM 2089 O O . TYR A 1 265 ? 4.457 3.777 24.496 1.00 96.56 265 TYR A O 1
ATOM 2097 N N . PRO A 1 266 ? 5.679 2.163 25.433 1.00 95.12 266 PRO A N 1
ATOM 2098 C CA . PRO A 1 266 ? 5.666 2.741 26.787 1.00 95.12 266 PRO A CA 1
ATOM 2099 C C . PRO A 1 266 ? 6.179 4.191 26.873 1.00 95.12 266 PRO A C 1
ATOM 2101 O O . PRO A 1 266 ? 5.846 4.912 27.809 1.00 95.12 266 PRO A O 1
ATOM 2104 N N . ARG A 1 267 ? 6.962 4.640 25.884 1.00 94.25 267 ARG A N 1
ATOM 2105 C CA . ARG A 1 267 ? 7.513 6.006 25.801 1.00 94.25 267 ARG A CA 1
ATOM 2106 C C . ARG A 1 267 ? 6.709 6.952 24.904 1.00 94.25 267 ARG A C 1
ATOM 2108 O O . ARG A 1 267 ? 7.130 8.086 24.698 1.00 94.25 267 ARG A O 1
ATOM 2115 N N . ASP A 1 268 ? 5.604 6.497 24.319 1.00 95.94 268 ASP A N 1
ATOM 2116 C CA . ASP A 1 268 ? 4.757 7.360 23.500 1.00 95.94 268 ASP A CA 1
ATOM 2117 C C . ASP A 1 268 ? 3.970 8.326 24.397 1.00 95.94 268 ASP A C 1
ATOM 2119 O O . ASP A 1 268 ? 3.316 7.915 25.360 1.00 95.94 268 ASP A O 1
ATOM 2123 N N . ALA A 1 269 ? 4.021 9.621 24.077 1.00 95.25 269 ALA A N 1
ATOM 2124 C CA . ALA A 1 269 ? 3.387 10.678 24.866 1.00 95.25 269 ALA A CA 1
ATOM 2125 C C . ALA A 1 269 ? 1.862 10.502 25.005 1.00 95.25 269 ALA A C 1
ATOM 2127 O O . ALA A 1 269 ? 1.249 11.047 25.921 1.00 95.25 269 ALA A O 1
ATOM 2128 N N . ARG A 1 270 ? 1.234 9.710 24.127 1.00 96.88 270 ARG A N 1
ATOM 2129 C CA . ARG A 1 270 ? -0.211 9.439 24.141 1.00 96.88 270 ARG A CA 1
ATOM 2130 C C . ARG A 1 270 ? -0.629 8.396 25.184 1.00 96.88 270 ARG A C 1
ATOM 2132 O O . ARG A 1 270 ? -1.827 8.176 25.359 1.00 96.88 270 ARG A O 1
ATOM 2139 N N . ASN A 1 271 ? 0.312 7.765 25.896 1.00 95.44 271 ASN A N 1
ATOM 2140 C CA . ASN A 1 271 ? 0.004 6.724 26.885 1.00 95.44 271 ASN A CA 1
ATOM 2141 C C . ASN A 1 271 ? -0.889 7.199 28.025 1.00 95.44 271 ASN A C 1
ATOM 2143 O O . ASN A 1 271 ? -1.788 6.463 28.421 1.00 95.44 271 ASN A O 1
ATOM 2147 N N . TYR A 1 272 ? -0.684 8.419 28.528 1.00 94.81 272 TYR A N 1
ATOM 2148 C CA . TYR A 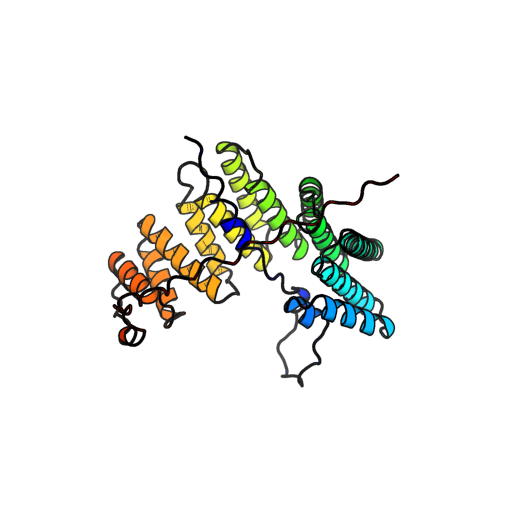1 272 ? -1.543 8.965 29.578 1.00 94.81 272 TYR A CA 1
ATOM 2149 C C . TYR A 1 272 ? -3.014 8.969 29.134 1.00 94.81 272 TYR A C 1
ATOM 2151 O O . TYR A 1 272 ? -3.878 8.414 29.813 1.00 94.81 272 TYR A O 1
ATOM 2159 N N . THR A 1 273 ? -3.288 9.507 27.942 1.00 96.62 273 THR A N 1
ATOM 2160 C CA . THR A 1 273 ? -4.633 9.522 27.355 1.00 96.62 273 THR A CA 1
ATOM 2161 C C . THR A 1 273 ? -5.160 8.109 27.108 1.00 96.62 273 THR A C 1
ATOM 2163 O O . THR A 1 273 ? -6.311 7.832 27.433 1.00 96.62 273 THR A O 1
ATOM 2166 N N . ALA A 1 274 ? -4.335 7.192 26.593 1.00 97.38 274 ALA A N 1
ATOM 2167 C CA . ALA A 1 274 ? -4.741 5.803 26.370 1.00 97.38 274 ALA A CA 1
ATOM 2168 C C . ALA A 1 274 ? -5.153 5.091 27.674 1.00 97.38 274 ALA A C 1
ATOM 2170 O O . ALA A 1 274 ? -6.142 4.363 27.678 1.00 97.38 274 ALA A O 1
ATOM 2171 N N . VAL A 1 275 ? -4.447 5.327 28.788 1.00 97.06 275 VAL A N 1
ATOM 2172 C CA . VAL A 1 275 ? -4.794 4.771 30.111 1.00 97.06 275 VAL A CA 1
ATOM 2173 C C . VAL A 1 275 ? -6.140 5.306 30.594 1.00 97.06 275 VAL A C 1
ATOM 2175 O O . VAL A 1 275 ? -6.977 4.526 31.046 1.00 97.06 275 VAL A O 1
ATOM 2178 N N . VAL A 1 276 ? -6.365 6.619 30.485 1.00 96.50 276 VAL A N 1
ATOM 2179 C CA . VAL A 1 276 ? -7.642 7.244 30.868 1.00 96.50 276 VAL A CA 1
ATOM 2180 C C . VAL A 1 276 ? -8.791 6.654 30.050 1.00 96.50 276 VAL A C 1
ATOM 2182 O O . VAL A 1 276 ? -9.763 6.169 30.623 1.00 96.50 276 VAL A O 1
ATOM 2185 N N . LEU A 1 277 ? -8.647 6.599 28.723 1.00 97.75 277 LEU A N 1
ATOM 2186 C CA . LEU A 1 277 ? -9.688 6.077 27.836 1.00 97.75 277 LEU A CA 1
ATOM 2187 C C . LEU A 1 277 ? -9.942 4.576 28.042 1.00 97.75 277 LEU A C 1
ATOM 2189 O O . LEU A 1 277 ? -11.088 4.138 27.967 1.00 97.75 277 LEU A O 1
ATOM 2193 N N . ALA A 1 278 ? -8.912 3.787 28.357 1.00 97.50 278 ALA A N 1
ATOM 2194 C CA . ALA A 1 278 ? -9.087 2.382 28.715 1.00 97.50 278 ALA A CA 1
ATOM 2195 C C . ALA A 1 278 ? -9.883 2.218 30.022 1.00 97.50 278 ALA A C 1
ATOM 2197 O O . ALA A 1 278 ? -10.765 1.362 30.092 1.00 97.50 278 ALA A O 1
ATOM 2198 N N . ARG A 1 279 ? -9.621 3.052 31.039 1.00 97.12 279 ARG A N 1
ATOM 2199 C CA . ARG A 1 279 ? -10.376 3.056 32.306 1.00 97.12 279 ARG A CA 1
ATOM 2200 C C . ARG A 1 279 ? -11.831 3.469 32.112 1.00 97.12 279 ARG A C 1
ATOM 2202 O O . ARG A 1 279 ? -12.706 2.833 32.686 1.00 97.12 279 ARG A O 1
ATOM 2209 N N . GLU A 1 280 ? -12.101 4.458 31.258 1.00 97.25 280 GLU A N 1
ATOM 2210 C CA . GLU A 1 280 ? -13.474 4.826 30.868 1.00 97.25 280 GLU A CA 1
ATOM 2211 C C . GLU A 1 280 ? -14.234 3.656 30.226 1.00 97.25 280 GLU A C 1
ATOM 2213 O O . GLU A 1 280 ? -15.447 3.549 30.380 1.00 97.25 280 GLU A O 1
ATOM 2218 N N . CYS A 1 281 ? -13.528 2.761 29.529 1.00 97.44 281 CYS A N 1
ATOM 2219 C CA . CYS A 1 281 ? -14.112 1.544 28.965 1.00 97.44 281 CYS A CA 1
ATOM 2220 C C . CYS A 1 281 ? -14.268 0.410 30.000 1.00 97.44 281 CYS A C 1
ATOM 2222 O O . CYS A 1 281 ? -14.866 -0.613 29.677 1.00 97.44 281 CYS A O 1
ATOM 2224 N N . GLY A 1 282 ? -13.743 0.570 31.223 1.00 96.56 282 GLY A N 1
ATOM 2225 C CA . GLY A 1 282 ? -13.800 -0.417 32.308 1.00 96.56 282 GLY A CA 1
ATOM 2226 C C . GLY A 1 282 ? -12.489 -1.160 32.596 1.00 96.56 282 GLY A C 1
ATOM 2227 O O . GLY A 1 282 ? -12.499 -2.122 33.361 1.00 96.56 282 GLY A O 1
ATOM 2228 N N . ALA A 1 283 ? -11.354 -0.761 32.008 1.00 94.94 283 ALA A N 1
ATOM 2229 C CA . ALA A 1 283 ? -10.074 -1.408 32.293 1.00 94.94 283 ALA A CA 1
ATOM 2230 C C . ALA A 1 283 ? -9.519 -1.033 33.675 1.00 94.94 283 ALA A C 1
ATOM 2232 O O . ALA A 1 283 ? -9.482 0.139 34.052 1.00 94.94 283 ALA A O 1
ATOM 2233 N N . VAL A 1 284 ? -8.960 -2.019 34.379 1.00 92.81 284 VAL A N 1
ATOM 2234 C CA . VAL A 1 284 ? -8.159 -1.803 35.591 1.00 92.81 284 VAL A CA 1
ATOM 2235 C C . VAL A 1 284 ? -6.684 -1.785 35.190 1.00 92.81 284 VAL A C 1
ATOM 2237 O O . VAL A 1 284 ? -6.040 -2.825 35.097 1.00 92.81 284 VAL A O 1
ATOM 2240 N N . ILE A 1 285 ? -6.167 -0.596 34.872 1.00 87.69 285 ILE A N 1
ATOM 2241 C CA . ILE A 1 285 ? -4.769 -0.389 34.460 1.00 87.69 285 ILE A CA 1
ATOM 2242 C C . ILE A 1 285 ? -4.125 0.600 35.424 1.00 87.69 285 ILE A C 1
ATOM 2244 O O . ILE A 1 285 ? -4.633 1.712 35.597 1.00 87.69 285 ILE A O 1
ATOM 2248 N N . GLU A 1 286 ? -3.009 0.217 36.039 1.00 79.31 286 GLU A N 1
ATOM 2249 C CA . GLU A 1 286 ? -2.189 1.123 36.845 1.00 79.31 286 GLU A CA 1
ATOM 2250 C C . GLU A 1 286 ? -1.525 2.173 35.946 1.00 79.31 286 GLU A C 1
ATOM 2252 O O . GLU A 1 286 ? -1.102 1.885 34.826 1.00 79.31 286 GLU A O 1
ATOM 2257 N N . ALA A 1 287 ? -1.488 3.426 36.402 1.00 67.38 287 ALA A N 1
ATOM 2258 C CA . ALA A 1 287 ? -0.863 4.482 35.615 1.00 67.38 287 ALA A CA 1
ATOM 2259 C C . ALA A 1 287 ? 0.655 4.226 35.538 1.00 67.38 287 ALA A C 1
ATOM 2261 O O . ALA A 1 287 ? 1.235 3.828 36.549 1.00 67.38 287 ALA A O 1
ATOM 2262 N N . PRO A 1 288 ? 1.316 4.471 34.391 1.00 64.75 288 PRO A N 1
ATOM 2263 C CA . PRO A 1 288 ? 2.767 4.387 34.309 1.00 64.75 288 PRO A CA 1
ATOM 2264 C C . PRO A 1 288 ? 3.389 5.347 35.328 1.00 64.75 288 PRO A C 1
ATOM 2266 O O . PRO A 1 288 ? 3.185 6.559 35.238 1.00 64.75 288 PRO A O 1
ATOM 2269 N N . VAL A 1 289 ? 4.132 4.799 36.290 1.00 58.44 289 VAL A N 1
ATOM 2270 C CA . VAL A 1 289 ? 4.684 5.533 37.444 1.00 58.44 289 VAL A CA 1
ATOM 2271 C C . VAL A 1 289 ? 5.703 6.609 37.014 1.00 58.44 289 VAL A C 1
ATOM 2273 O O . VAL A 1 289 ? 5.887 7.597 37.717 1.00 58.44 289 VAL A O 1
ATOM 2276 N N . ASP A 1 290 ? 6.257 6.507 35.798 1.00 58.38 290 ASP A N 1
ATOM 2277 C CA . ASP A 1 290 ? 7.382 7.336 35.334 1.00 58.38 290 ASP A CA 1
ATOM 2278 C C . ASP A 1 290 ? 7.040 8.390 34.259 1.00 58.38 290 ASP A C 1
ATOM 2280 O O . ASP A 1 290 ? 7.928 9.098 33.777 1.00 58.38 290 ASP A O 1
ATOM 2284 N N . ALA A 1 291 ? 5.768 8.569 33.875 1.00 51.94 291 ALA A N 1
ATOM 2285 C CA . ALA A 1 291 ? 5.403 9.607 32.894 1.00 51.94 291 ALA A CA 1
ATOM 2286 C C . ALA A 1 291 ? 5.588 11.046 33.431 1.00 51.94 291 ALA A C 1
ATOM 2288 O O . ALA A 1 291 ? 5.657 11.991 32.649 1.00 51.94 291 ALA A O 1
ATOM 2289 N N . ALA A 1 292 ? 5.733 11.214 34.750 1.00 46.31 292 ALA A N 1
ATOM 2290 C CA . ALA A 1 292 ? 5.990 12.501 35.399 1.00 46.31 292 ALA A CA 1
ATOM 2291 C C . ALA A 1 292 ? 7.409 13.064 35.149 1.00 46.31 292 ALA A C 1
ATOM 2293 O O . ALA A 1 292 ? 7.660 14.228 35.453 1.00 46.31 292 ALA A O 1
ATOM 2294 N N . GLY A 1 293 ? 8.330 12.280 34.569 1.00 49.88 293 GLY A N 1
ATOM 2295 C CA . GLY A 1 293 ? 9.654 12.761 34.150 1.00 49.88 293 GLY A CA 1
ATOM 2296 C C . GLY A 1 293 ? 9.678 13.425 32.766 1.00 49.88 293 GLY A C 1
ATOM 2297 O O . GLY A 1 293 ? 10.643 14.107 32.422 1.00 49.88 293 GLY A O 1
ATOM 2298 N N . ALA A 1 294 ? 8.621 13.259 31.966 1.00 51.81 294 ALA A N 1
ATOM 2299 C CA . ALA A 1 294 ? 8.477 13.916 30.672 1.00 51.81 294 ALA A CA 1
ATOM 2300 C C . ALA A 1 294 ? 7.747 15.251 30.861 1.00 51.81 294 ALA A C 1
ATOM 2302 O O . ALA A 1 294 ? 6.543 15.326 30.661 1.00 51.81 294 ALA A O 1
ATOM 2303 N N . GLY A 1 295 ? 8.500 16.267 31.300 1.00 44.00 295 GLY A N 1
ATOM 2304 C CA . GLY A 1 295 ? 8.180 17.698 31.245 1.00 44.00 295 GLY A CA 1
ATOM 2305 C C . GLY A 1 295 ? 6.708 18.081 31.407 1.00 44.00 295 GLY A C 1
ATOM 2306 O O . GLY A 1 295 ? 5.928 18.025 30.458 1.00 44.00 295 GLY A O 1
ATOM 2307 N N . THR A 1 296 ? 6.359 18.613 32.577 1.00 39.03 296 THR A N 1
ATOM 2308 C CA . THR A 1 296 ? 5.223 19.534 32.695 1.00 39.03 296 THR A CA 1
ATOM 2309 C C . THR A 1 296 ? 5.216 20.513 31.509 1.00 39.03 296 THR A C 1
ATOM 2311 O O . THR A 1 296 ? 6.290 20.977 31.107 1.00 39.03 296 THR A O 1
ATOM 2314 N N . PRO A 1 297 ? 4.047 20.855 30.928 1.00 43.69 297 PRO A N 1
ATOM 2315 C CA . PRO A 1 297 ? 3.973 21.950 29.974 1.00 43.69 297 PRO A CA 1
ATOM 2316 C C . PRO A 1 297 ? 4.550 23.165 30.684 1.00 43.69 297 PRO A C 1
ATOM 2318 O O . PRO A 1 297 ? 4.017 23.597 31.707 1.00 43.69 297 PRO A O 1
ATOM 2321 N N . SER A 1 298 ? 5.693 23.643 30.203 1.00 43.78 298 SER A N 1
ATOM 2322 C CA . SER A 1 298 ? 6.341 24.802 30.784 1.00 43.78 298 SER A CA 1
ATOM 2323 C C . SER A 1 298 ? 5.334 25.945 30.770 1.00 43.78 298 SER A C 1
ATOM 2325 O O . SER A 1 298 ? 4.934 26.415 29.708 1.00 43.78 298 SER A O 1
ATOM 2327 N N . THR A 1 299 ? 4.934 26.405 31.952 1.00 39.09 299 THR A N 1
ATOM 2328 C CA . THR A 1 299 ? 4.220 27.670 32.148 1.00 39.09 299 THR A CA 1
ATOM 2329 C C . THR A 1 299 ? 5.162 28.859 31.948 1.00 39.09 299 THR A C 1
ATOM 2331 O O . THR A 1 299 ? 4.946 29.919 32.531 1.00 39.09 299 THR A O 1
ATOM 2334 N N . ALA A 1 300 ? 6.238 28.696 31.169 1.00 42.00 300 ALA A N 1
ATOM 2335 C CA . ALA A 1 300 ? 7.066 29.802 30.747 1.00 42.00 300 ALA A CA 1
ATOM 2336 C C . ALA A 1 300 ? 6.176 30.782 29.989 1.00 42.00 300 ALA A C 1
ATOM 2338 O O . ALA A 1 300 ? 5.717 30.518 28.876 1.00 42.00 300 ALA A O 1
ATOM 2339 N N . THR A 1 301 ? 5.933 31.917 30.639 1.00 42.19 301 THR A N 1
ATOM 2340 C CA . THR A 1 301 ? 5.484 33.155 30.022 1.00 42.19 301 THR A CA 1
ATOM 2341 C C . THR A 1 301 ? 6.167 33.287 28.662 1.00 42.19 301 THR A C 1
ATOM 2343 O O . THR A 1 301 ? 7.397 33.172 28.613 1.00 42.19 301 THR A O 1
ATOM 2346 N N . PRO A 1 302 ? 5.424 33.490 27.559 1.00 40.31 302 PRO A N 1
ATOM 2347 C CA . PRO A 1 302 ? 6.044 33.681 26.260 1.00 40.31 302 PRO A CA 1
ATOM 2348 C C . PRO A 1 302 ? 7.025 34.845 26.384 1.00 40.31 302 PRO A C 1
ATOM 2350 O O . PRO A 1 302 ? 6.632 35.968 26.707 1.00 40.31 302 PRO A O 1
ATOM 2353 N N . ALA A 1 303 ? 8.312 34.555 26.191 1.00 42.88 303 ALA A N 1
ATOM 2354 C CA . ALA A 1 303 ? 9.318 35.592 26.069 1.00 42.88 303 ALA A CA 1
ATOM 2355 C C . ALA A 1 303 ? 8.850 36.540 24.962 1.00 42.88 303 ALA A C 1
ATOM 2357 O O . ALA A 1 303 ? 8.443 36.084 23.889 1.00 42.88 303 ALA A O 1
ATOM 2358 N N . ALA A 1 304 ? 8.847 37.840 25.259 1.00 42.78 304 ALA A N 1
ATOM 2359 C CA . ALA A 1 304 ? 8.455 38.870 24.314 1.00 42.78 304 ALA A CA 1
ATOM 2360 C C . ALA A 1 304 ? 9.176 38.627 22.984 1.00 42.78 304 ALA A C 1
ATOM 2362 O O . ALA A 1 304 ? 10.407 38.613 22.929 1.00 42.78 304 ALA A O 1
ATOM 2363 N N . VAL A 1 305 ? 8.394 38.389 21.931 1.00 42.34 305 VAL A N 1
ATOM 2364 C CA . VAL A 1 305 ? 8.908 38.289 20.569 1.00 42.34 305 VAL A CA 1
ATOM 2365 C C . VAL A 1 305 ? 9.622 39.610 20.281 1.00 42.34 305 VAL A C 1
ATOM 2367 O O . VAL A 1 305 ? 8.978 40.659 20.376 1.00 42.34 305 VAL A O 1
ATOM 2370 N N . PRO A 1 306 ? 10.931 39.611 19.970 1.00 45.97 306 PRO A N 1
ATOM 2371 C CA . PRO A 1 306 ? 11.586 40.829 19.536 1.00 45.97 306 PRO A CA 1
ATOM 2372 C C . PRO A 1 306 ? 10.873 41.295 18.269 1.00 45.97 306 PRO A C 1
ATOM 2374 O O . PRO A 1 306 ? 10.770 40.550 17.294 1.00 45.97 306 PRO A O 1
ATOM 2377 N N . VAL A 1 307 ? 10.330 42.512 18.317 1.00 51.56 307 VAL A N 1
ATOM 2378 C CA . VAL A 1 307 ? 9.711 43.173 17.170 1.00 51.56 307 VAL A CA 1
ATOM 2379 C C . VAL A 1 307 ? 10.753 43.202 16.059 1.00 51.56 307 VAL A C 1
ATOM 2381 O O . VAL A 1 307 ? 11.755 43.912 16.140 1.00 51.56 307 VAL A O 1
ATOM 2384 N N . GLN A 1 308 ? 10.542 42.366 15.048 1.00 50.56 308 GLN A N 1
ATOM 2385 C CA . GLN A 1 308 ? 11.392 42.304 13.875 1.00 50.56 308 GLN A CA 1
ATOM 2386 C C . GLN A 1 308 ? 11.266 43.646 13.151 1.00 50.56 308 GLN A C 1
ATOM 2388 O O . GLN A 1 308 ? 10.166 44.049 12.768 1.00 50.56 308 GLN A O 1
ATOM 2393 N N . ALA A 1 309 ? 12.382 44.364 13.018 1.00 62.41 309 ALA A N 1
ATOM 2394 C CA . ALA A 1 309 ? 12.422 45.605 12.260 1.00 62.41 309 ALA A CA 1
ATOM 2395 C C . ALA A 1 309 ? 11.902 45.353 10.829 1.00 62.41 309 ALA A C 1
ATOM 2397 O O . ALA A 1 309 ? 12.190 44.293 10.260 1.00 62.41 309 ALA A O 1
ATOM 2398 N N . PRO A 1 310 ? 11.130 46.290 10.249 1.00 59.12 310 PRO A N 1
ATOM 2399 C CA . PRO A 1 310 ? 10.591 46.135 8.906 1.00 59.12 310 PRO A CA 1
ATOM 2400 C C . PRO A 1 310 ? 11.721 45.882 7.906 1.00 59.12 310 PRO A C 1
ATOM 2402 O O . PRO A 1 310 ? 12.762 46.541 7.939 1.00 59.12 310 PRO A O 1
ATOM 2405 N N . ALA A 1 311 ? 11.507 44.903 7.027 1.00 59.09 311 ALA A N 1
ATOM 2406 C CA . ALA A 1 311 ? 12.437 44.589 5.955 1.00 59.09 311 ALA A CA 1
ATOM 2407 C C . ALA A 1 311 ? 12.676 45.835 5.076 1.00 59.09 311 ALA A C 1
ATOM 2409 O O . ALA A 1 311 ? 11.721 46.566 4.791 1.00 59.09 311 ALA A O 1
ATOM 2410 N N . PRO A 1 312 ? 13.921 46.093 4.635 1.00 67.38 312 PRO A N 1
ATOM 2411 C CA . PRO A 1 312 ? 14.204 47.186 3.716 1.00 67.38 312 PRO A CA 1
ATOM 2412 C C . PRO A 1 312 ? 13.424 46.997 2.411 1.00 67.38 312 PRO A C 1
ATOM 2414 O O . PRO A 1 312 ? 13.283 45.880 1.908 1.00 67.38 312 PRO A O 1
ATOM 2417 N N . ALA A 1 313 ? 12.903 48.105 1.881 1.00 65.38 313 ALA A N 1
ATOM 2418 C CA . ALA A 1 313 ? 12.133 48.127 0.647 1.00 65.38 313 ALA A CA 1
ATOM 2419 C C . ALA A 1 313 ? 12.931 47.500 -0.507 1.00 65.38 313 ALA A C 1
ATOM 2421 O O . ALA A 1 313 ? 14.088 47.848 -0.748 1.00 65.38 313 ALA A O 1
ATOM 2422 N N . ILE A 1 314 ? 12.285 46.577 -1.219 1.00 67.00 314 ILE A N 1
ATOM 2423 C CA . ILE A 1 314 ? 12.826 45.953 -2.424 1.00 67.00 314 ILE A CA 1
ATOM 2424 C C . ILE A 1 314 ? 12.949 47.051 -3.496 1.00 67.00 314 ILE A C 1
ATOM 2426 O O . ILE A 1 314 ? 11.941 47.696 -3.800 1.00 67.00 314 ILE A O 1
ATOM 2430 N N . PRO A 1 315 ? 14.142 47.298 -4.068 1.00 70.75 315 PRO A N 1
ATOM 2431 C CA . PRO A 1 315 ? 14.286 48.260 -5.152 1.00 70.75 315 PRO A CA 1
ATOM 2432 C C . PRO A 1 315 ? 13.497 47.795 -6.389 1.00 70.75 315 PRO A C 1
ATOM 2434 O O . PRO A 1 315 ? 13.425 46.591 -6.655 1.00 70.75 315 PRO A O 1
ATOM 2437 N N . PRO A 1 316 ? 12.893 48.724 -7.151 1.00 66.94 316 PRO A N 1
ATOM 2438 C CA . PRO A 1 316 ? 12.117 48.380 -8.332 1.00 66.94 316 PRO A CA 1
ATOM 2439 C C . PRO A 1 316 ? 12.982 47.655 -9.367 1.00 66.94 316 PRO A C 1
ATOM 2441 O O . PRO A 1 316 ? 14.130 48.019 -9.621 1.00 66.94 316 PRO A O 1
ATOM 2444 N N . SER A 1 317 ? 12.396 46.613 -9.957 1.00 66.19 317 SER A N 1
ATOM 2445 C CA . SER A 1 317 ? 13.007 45.826 -11.026 1.00 66.19 317 SER A CA 1
ATOM 2446 C C . SER A 1 317 ? 13.322 46.724 -12.234 1.00 66.19 317 SER A C 1
ATOM 2448 O O . SER A 1 317 ? 12.467 47.534 -12.607 1.00 66.19 317 SER A O 1
ATOM 2450 N N . PRO A 1 318 ? 14.514 46.618 -12.851 1.00 62.69 318 PRO A N 1
ATOM 2451 C CA . PRO A 1 318 ? 14.849 47.406 -14.029 1.00 62.69 318 PRO A CA 1
ATOM 2452 C C . PRO A 1 318 ? 13.916 47.054 -15.193 1.00 62.69 318 PRO A C 1
ATOM 2454 O O . PRO A 1 318 ? 13.644 45.884 -15.463 1.00 62.69 318 PRO A O 1
ATOM 2457 N N . ALA A 1 319 ? 13.416 48.091 -15.868 1.00 64.44 319 ALA A N 1
ATOM 2458 C CA . ALA A 1 319 ? 12.549 47.960 -17.029 1.00 64.44 319 ALA A CA 1
ATOM 2459 C C . ALA A 1 319 ? 13.247 47.172 -18.148 1.00 64.44 319 ALA A C 1
ATOM 2461 O O . ALA A 1 319 ? 14.426 47.388 -18.437 1.00 64.44 319 ALA A O 1
ATOM 2462 N N . ALA A 1 320 ? 12.502 46.259 -18.773 1.00 61.81 320 ALA A N 1
ATOM 2463 C CA . ALA A 1 320 ? 12.978 45.483 -19.907 1.00 61.81 320 ALA A CA 1
ATOM 2464 C C . ALA A 1 320 ? 13.344 46.415 -21.081 1.00 61.81 320 ALA A C 1
ATOM 2466 O O . ALA A 1 320 ? 12.594 47.354 -21.362 1.00 61.81 320 ALA A O 1
ATOM 2467 N N . PRO A 1 321 ? 14.470 46.173 -21.775 1.00 60.41 321 PRO A N 1
ATOM 2468 C CA . PRO A 1 321 ? 14.846 46.959 -22.937 1.00 60.41 321 PRO A CA 1
ATOM 2469 C C . PRO A 1 321 ? 13.855 46.714 -24.078 1.00 60.41 321 PRO A C 1
ATOM 2471 O O . PRO A 1 321 ? 13.624 45.574 -24.487 1.00 60.41 321 PRO A O 1
ATOM 2474 N N . SER A 1 322 ? 13.283 47.801 -24.592 1.00 58.31 322 SER A N 1
ATOM 2475 C CA . SER A 1 322 ? 12.507 47.809 -25.828 1.00 58.31 322 SER A CA 1
ATOM 2476 C C . SER A 1 322 ? 13.375 47.288 -26.973 1.00 58.31 322 SER A C 1
ATOM 2478 O O . SER A 1 322 ? 14.467 47.809 -27.207 1.00 58.31 322 SER A O 1
ATOM 2480 N N . GLN A 1 323 ? 12.907 46.249 -27.663 1.00 61.25 323 GLN A N 1
ATOM 2481 C CA . GLN A 1 323 ? 13.554 45.772 -28.883 1.00 61.25 323 GLN A CA 1
ATOM 2482 C C . GLN A 1 323 ? 13.255 46.725 -30.055 1.00 61.25 323 GLN A C 1
ATOM 2484 O O . GLN A 1 323 ? 12.153 47.280 -30.092 1.00 61.25 323 GLN A O 1
ATOM 2489 N N . PRO A 1 324 ? 14.231 46.942 -30.958 1.00 68.88 324 PRO A N 1
ATOM 2490 C CA . PRO A 1 324 ? 14.082 47.785 -32.143 1.00 68.88 324 PRO A CA 1
ATOM 2491 C C . PRO A 1 324 ? 13.171 47.181 -33.216 1.00 68.88 324 PRO A C 1
ATOM 2493 O O . PRO A 1 324 ? 13.110 45.933 -33.317 1.00 68.88 324 PRO A O 1
#

pLDDT: mean 84.39, std 21.86, range [22.83, 98.69]